Protein AF-A0A9E7FR03-F1 (afdb_monomer)

Nearest PDB structures (foldseek):
  5hz0-assembly1_B  TM=9.845E-01  e=1.286E-16  Arabidopsis thaliana
  5xkj-assembly2_B  TM=9.894E-01  e=2.142E-16  Arabidopsis thaliana
  8weh-assembly1_A  TM=9.779E-01  e=1.161E-16  Brassica napus
  6fif-assembly1_A  TM=9.656E-01  e=7.334E-17  Arabidopsis thaliana
  5ixt-assembly1_A  TM=6.731E-01  e=9.355E-15  Arabidopsis thaliana

Sequence (229 aa):
VLDIYNNNLTGPLPAEVSELPNLRHLHLGGNFFTGVIPPVFGRWEFLEYLAVSGNELGGPIPPGLGNLTRLRQLYLGYFNNFEGGIPPEIGGLSELVRLDMANCGLTGEIPPELSNLQNLDTLFLQVNGLSGSLPVVLGRLRSLKSMDLSNNALTGEIPSSFADLQNLTLISLSNNRLSGPLPPSIGNLTGLQKLLLNQNQFSGRIPPEIGRLQQLSRWISAAIGFPAR

InterPro domains:
  IPR001611 Leucine-rich repeat [PF00560] (1-19)
  IPR001611 Leucine-rich repeat [PF00560] (22-43)
  IPR001611 Leucine-rich repeat [PF00560] (47-68)
  IPR001611 Leucine-rich repeat [PF00560] (71-93)
  IPR001611 Leucine-rich repeat [PF00560] (96-117)
  IPR001611 Leucine-rich repeat [PF13855] (142-202)
  IPR003591 Leucine-rich repeat, typical subtype [SM00369] (20-43)
  IPR003591 Leucine-rich repeat, typical subtype [SM00369] (93-117)
  IPR003591 Leucine-rich repeat, typical subtype [SM00369] (141-164)
  IPR003591 Leucine-rich repeat, typical subtype [SM00369] (165-188)
  IPR003591 Leucine-rich repeat, typical subtype [SM00369] (189-213)
  IPR032675 Leucine-rich repeat domain superfamily [G3DSA:3.80.10.10] (1-76)
  IPR032675 Leucine-rich repeat domain superfamily [G3DSA:3.80.10.10] (77-221)
  IPR053038 Receptor-like Plant Defense [PTHR48064] (2-144)

Radius of gyration: 18.98 Å; Cα contacts (8 Å, |Δi|>4): 639; chains: 1; bounding box: 37×50×56 Å

Structure (mmCIF, N/CA/C/O backbone):
data_AF-A0A9E7FR03-F1
#
_entry.id   AF-A0A9E7FR03-F1
#
loop_
_atom_site.group_PDB
_atom_site.id
_atom_site.type_symbol
_atom_site.label_atom_id
_atom_site.label_alt_id
_atom_site.label_comp_id
_atom_site.label_asym_id
_atom_site.label_entity_id
_atom_site.label_seq_id
_atom_site.pdbx_PDB_ins_code
_atom_site.Cartn_x
_atom_site.Cartn_y
_atom_site.Cartn_z
_atom_site.occupancy
_atom_site.B_iso_or_equiv
_atom_site.auth_seq_id
_atom_site.auth_comp_id
_atom_site.auth_asym_id
_atom_site.auth_atom_id
_atom_site.pdbx_PDB_model_num
ATOM 1 N N . VAL A 1 1 ? -5.317 -3.383 -23.933 1.00 97.75 1 VAL A N 1
ATOM 2 C CA . VAL A 1 1 ? -5.060 -4.353 -22.847 1.00 97.75 1 VAL A CA 1
ATOM 3 C C . VAL A 1 1 ? -3.800 -5.099 -23.226 1.00 97.75 1 VAL A C 1
ATOM 5 O O . VAL A 1 1 ? -3.719 -5.520 -24.374 1.00 97.75 1 VAL A O 1
ATOM 8 N N . LEU A 1 2 ? -2.836 -5.197 -22.319 1.00 98.06 2 LEU A N 1
ATOM 9 C CA . LEU A 1 2 ? -1.678 -6.076 -22.437 1.00 98.06 2 LEU A CA 1
ATOM 10 C C . LEU A 1 2 ? -1.627 -6.912 -21.160 1.00 98.06 2 LEU A C 1
ATOM 12 O O . LEU A 1 2 ? -1.440 -6.362 -20.079 1.00 98.06 2 LEU A O 1
ATOM 16 N N . ASP A 1 3 ? -1.845 -8.212 -21.297 1.00 98.25 3 ASP A N 1
ATOM 17 C CA . ASP A 1 3 ? -1.844 -9.161 -20.190 1.00 98.25 3 ASP A CA 1
ATOM 18 C C . ASP A 1 3 ? -0.980 -10.357 -20.582 1.00 98.25 3 ASP A C 1
ATOM 20 O O . ASP A 1 3 ? -1.251 -11.040 -21.571 1.00 98.25 3 ASP A O 1
ATOM 24 N N . ILE A 1 4 ? 0.103 -10.537 -19.837 1.00 97.75 4 ILE A N 1
ATOM 25 C CA . ILE A 1 4 ? 1.074 -11.624 -19.985 1.00 97.75 4 ILE A CA 1
ATOM 26 C C . ILE A 1 4 ? 1.343 -12.269 -18.621 1.00 97.75 4 ILE A C 1
ATOM 28 O O . ILE A 1 4 ? 2.447 -12.757 -18.354 1.00 97.75 4 ILE A O 1
ATOM 32 N N . TYR A 1 5 ? 0.336 -12.245 -17.743 1.00 97.56 5 TYR A N 1
ATOM 33 C CA . TYR A 1 5 ? 0.398 -12.837 -16.415 1.00 97.56 5 TYR A CA 1
ATOM 34 C C . TYR A 1 5 ? 0.859 -14.298 -16.443 1.00 97.56 5 TYR A C 1
ATOM 36 O O . TYR A 1 5 ? 0.409 -15.079 -17.283 1.00 97.56 5 TYR A O 1
ATOM 44 N N . ASN A 1 6 ? 1.691 -14.669 -15.468 1.00 97.38 6 ASN A N 1
ATOM 45 C CA . ASN A 1 6 ? 2.053 -16.055 -15.169 1.00 97.38 6 ASN A CA 1
ATOM 46 C C . ASN A 1 6 ? 2.767 -16.761 -16.333 1.00 97.38 6 ASN A C 1
ATOM 48 O O . ASN A 1 6 ? 2.321 -17.798 -16.828 1.00 97.38 6 ASN A O 1
ATOM 52 N N . ASN A 1 7 ? 3.876 -16.167 -16.774 1.00 98.25 7 ASN A N 1
ATOM 53 C CA . ASN A 1 7 ? 4.752 -16.704 -17.811 1.00 98.25 7 ASN A CA 1
ATOM 54 C C . ASN A 1 7 ? 6.204 -16.769 -17.308 1.00 98.25 7 ASN A C 1
ATOM 56 O O . ASN A 1 7 ? 6.509 -16.478 -16.157 1.00 98.25 7 ASN A O 1
ATOM 60 N N . ASN A 1 8 ? 7.117 -17.190 -18.184 1.00 97.94 8 ASN A N 1
ATOM 61 C CA . ASN A 1 8 ? 8.544 -17.298 -17.884 1.00 97.94 8 ASN A CA 1
ATOM 62 C C . ASN A 1 8 ? 9.354 -16.171 -18.556 1.00 97.94 8 ASN A C 1
ATOM 64 O O . ASN A 1 8 ? 10.460 -16.410 -19.044 1.00 97.94 8 ASN A O 1
ATOM 68 N N . LEU A 1 9 ? 8.769 -14.970 -18.681 1.00 98.00 9 LEU A N 1
ATOM 69 C CA . LEU A 1 9 ? 9.421 -13.826 -19.329 1.00 98.00 9 LEU A CA 1
ATOM 70 C C . LEU A 1 9 ? 10.494 -13.236 -18.413 1.00 98.00 9 LEU A C 1
ATOM 72 O O . LEU A 1 9 ? 10.296 -13.135 -17.207 1.00 98.00 9 LEU A O 1
ATOM 76 N N . THR A 1 10 ? 11.623 -12.845 -18.998 1.00 98.06 10 THR A N 1
ATOM 77 C CA . THR A 1 10 ? 12.823 -12.382 -18.285 1.00 98.06 10 THR A CA 1
ATOM 78 C C . THR A 1 10 ? 13.277 -11.013 -18.786 1.00 98.06 10 THR A C 1
ATOM 80 O O . THR A 1 10 ? 12.858 -10.568 -19.855 1.00 98.06 10 THR A O 1
ATOM 83 N N . GLY A 1 11 ? 14.241 -10.408 -18.091 1.00 97.88 11 GLY A N 1
ATOM 84 C CA . GLY A 1 11 ? 14.840 -9.125 -18.475 1.00 97.88 11 GLY A CA 1
ATOM 85 C C . GLY A 1 11 ? 14.102 -7.935 -17.858 1.00 97.88 11 GLY A C 1
ATOM 86 O O . GLY A 1 11 ? 13.221 -8.137 -17.027 1.00 97.88 11 GLY A O 1
ATOM 87 N N . PRO A 1 12 ? 14.463 -6.692 -18.206 1.00 98.06 12 PRO A N 1
ATOM 88 C CA . PRO A 1 12 ? 13.809 -5.518 -17.645 1.00 98.06 12 PRO A CA 1
ATOM 89 C C . PRO A 1 12 ? 12.370 -5.360 -18.145 1.00 98.06 12 PRO A C 1
ATOM 91 O O . PRO A 1 12 ? 12.019 -5.818 -19.234 1.00 98.06 12 PRO A O 1
A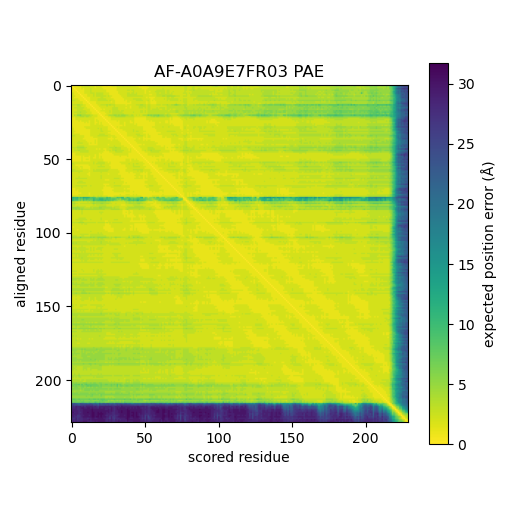TOM 94 N N . LEU A 1 13 ? 11.546 -4.646 -17.373 1.00 97.44 13 LEU A N 1
ATOM 95 C CA . LEU A 1 13 ? 10.230 -4.215 -17.846 1.00 97.44 13 LEU A CA 1
ATOM 96 C C . LEU A 1 1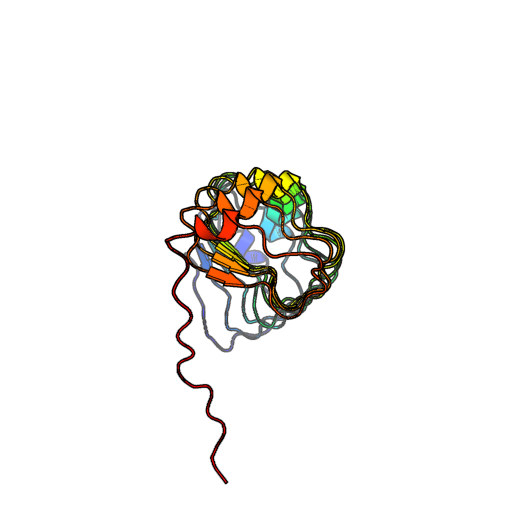3 ? 10.379 -3.314 -19.091 1.00 97.44 13 LEU A C 1
ATOM 98 O O . LEU A 1 13 ? 11.192 -2.386 -19.072 1.00 97.44 13 LEU A O 1
ATOM 102 N N . PRO A 1 14 ? 9.583 -3.535 -20.153 1.00 93.06 14 PRO A N 1
ATOM 103 C CA . PRO A 1 14 ? 9.709 -2.792 -21.406 1.00 93.06 14 PRO A CA 1
ATOM 104 C C . PRO A 1 14 ? 9.183 -1.359 -21.256 1.00 93.06 14 PRO A C 1
ATOM 106 O O . PRO A 1 14 ? 7.973 -1.128 -21.161 1.00 93.06 14 PRO A O 1
ATOM 109 N N . ALA A 1 15 ? 10.089 -0.379 -21.254 1.00 95.50 15 ALA A N 1
ATOM 110 C CA . ALA A 1 15 ? 9.748 1.040 -21.160 1.00 95.50 15 ALA A CA 1
ATOM 111 C C . ALA A 1 15 ? 8.892 1.505 -22.352 1.00 95.50 15 ALA A C 1
ATOM 113 O O . ALA A 1 15 ? 8.042 2.382 -22.203 1.00 95.50 15 ALA A O 1
ATOM 114 N N . GLU A 1 16 ? 9.059 0.873 -23.510 1.00 95.56 16 GLU A N 1
ATOM 115 C CA . GLU A 1 16 ? 8.378 1.169 -24.772 1.00 95.56 16 GLU A CA 1
ATOM 116 C C . GLU A 1 16 ? 6.865 0.918 -24.699 1.00 95.56 16 GLU A C 1
ATOM 118 O O . GLU A 1 16 ? 6.103 1.502 -25.465 1.00 95.56 16 GLU A O 1
ATOM 123 N N . VAL A 1 17 ? 6.387 0.114 -23.739 1.00 94.38 17 VAL A N 1
ATOM 124 C CA . VAL A 1 17 ? 4.943 -0.053 -23.485 1.00 94.38 17 VAL A CA 1
ATOM 125 C C . VAL A 1 17 ? 4.297 1.273 -23.050 1.00 94.38 17 VAL A C 1
ATOM 127 O O . VAL A 1 17 ? 3.087 1.454 -23.216 1.00 94.38 17 VAL A O 1
ATOM 130 N N . SER A 1 18 ? 5.092 2.235 -22.558 1.00 92.62 18 SER A N 1
ATOM 131 C CA . SER A 1 18 ? 4.624 3.599 -22.273 1.00 92.62 18 SER A CA 1
ATOM 132 C C . SER A 1 18 ? 4.178 4.382 -23.514 1.00 92.62 18 SER A C 1
ATOM 134 O O . SER A 1 18 ? 3.369 5.296 -23.384 1.00 92.62 18 SER A O 1
ATOM 136 N N . GLU A 1 19 ? 4.589 3.962 -24.714 1.00 94.38 19 GLU A N 1
ATOM 137 C CA . GLU A 1 19 ? 4.205 4.585 -25.988 1.00 94.38 19 GLU A CA 1
ATOM 138 C C . GLU A 1 19 ? 2.825 4.128 -26.495 1.00 94.38 19 GLU A C 1
ATOM 140 O O . GLU A 1 19 ? 2.364 4.589 -27.535 1.00 94.38 19 GLU A O 1
ATOM 145 N N . LEU A 1 20 ? 2.139 3.215 -25.794 1.00 95.06 20 LEU A N 1
ATOM 146 C CA . LEU A 1 20 ? 0.795 2.760 -26.163 1.00 95.06 20 LEU A CA 1
ATOM 147 C C . LEU A 1 20 ? -0.270 3.750 -25.640 1.00 95.06 20 LEU A C 1
ATOM 149 O O . LEU A 1 20 ? -0.654 3.663 -24.469 1.00 95.06 20 LEU A O 1
ATOM 153 N N . PRO A 1 21 ? -0.837 4.645 -26.480 1.00 91.06 21 PRO A N 1
ATOM 154 C CA . PRO A 1 21 ? -1.614 5.798 -26.006 1.00 91.06 21 PRO A CA 1
ATOM 155 C C . PRO A 1 21 ? -2.980 5.421 -25.416 1.00 91.06 21 PRO A C 1
ATOM 157 O O . PRO A 1 21 ? -3.556 6.167 -24.634 1.00 91.06 21 PRO A O 1
ATOM 160 N N . ASN A 1 22 ? -3.506 4.249 -25.783 1.00 95.56 22 ASN A N 1
ATOM 161 C CA . ASN A 1 22 ? -4.825 3.766 -25.367 1.00 95.56 22 ASN A CA 1
ATOM 162 C C . ASN A 1 22 ? -4.741 2.635 -24.327 1.00 95.56 22 ASN A C 1
ATOM 164 O O . ASN A 1 22 ? -5.716 1.903 -24.122 1.00 95.56 22 ASN A O 1
ATOM 168 N N . LEU A 1 23 ? -3.573 2.415 -23.717 1.00 97.88 23 LEU A N 1
ATOM 169 C CA . LEU A 1 23 ? -3.399 1.335 -22.755 1.00 97.88 23 LEU A CA 1
ATOM 170 C C . LEU A 1 23 ? -4.174 1.638 -21.466 1.00 97.88 23 LEU A C 1
ATOM 172 O O . LEU A 1 23 ? -3.899 2.605 -20.769 1.00 97.88 23 LEU A O 1
ATOM 176 N N . ARG A 1 24 ? -5.145 0.775 -21.155 1.00 98.50 24 ARG A N 1
ATOM 177 C CA . ARG A 1 24 ? -5.963 0.851 -19.931 1.00 98.50 24 ARG A CA 1
ATOM 178 C C . ARG A 1 24 ? -5.636 -0.224 -18.905 1.00 98.50 24 ARG A C 1
ATOM 180 O O . ARG A 1 24 ? -5.924 -0.071 -17.728 1.00 98.50 24 ARG A O 1
ATOM 187 N N . HIS A 1 25 ? -5.047 -1.322 -19.355 1.00 98.75 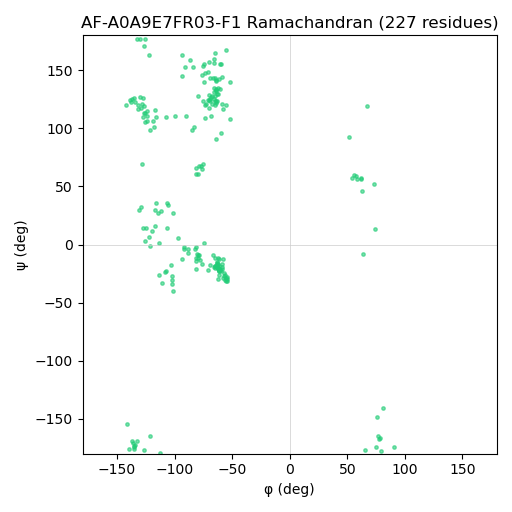25 HIS A N 1
ATOM 188 C CA . HIS A 1 25 ? -4.782 -2.488 -18.531 1.00 98.75 25 HIS A CA 1
ATOM 189 C C . HIS A 1 25 ? -3.437 -3.071 -18.928 1.00 98.75 25 HIS A C 1
ATOM 191 O O . HIS A 1 25 ? -3.265 -3.446 -20.096 1.00 98.75 25 HIS A O 1
ATOM 197 N N . LEU A 1 26 ? -2.529 -3.121 -17.957 1.00 98.56 26 LEU A N 1
ATOM 198 C CA . LEU A 1 26 ? -1.194 -3.682 -18.070 1.00 98.56 26 LEU A CA 1
ATOM 199 C C . LEU A 1 26 ? -0.970 -4.695 -16.942 1.00 98.56 26 LEU A C 1
ATOM 201 O O . LEU A 1 26 ? -0.837 -4.308 -15.780 1.00 98.56 26 LEU A O 1
ATOM 205 N N . HIS A 1 27 ? -0.909 -5.979 -17.290 1.00 98.44 27 HIS A N 1
ATOM 206 C CA . HIS A 1 27 ? -0.616 -7.063 -16.359 1.00 98.44 27 HIS A CA 1
ATOM 207 C C . HIS A 1 27 ? 0.665 -7.794 -16.773 1.00 98.44 27 HIS A C 1
ATOM 209 O O . HIS A 1 27 ? 0.689 -8.571 -17.724 1.00 98.44 27 HIS A O 1
ATOM 215 N N . LEU A 1 28 ? 1.736 -7.553 -16.018 1.00 97.69 28 LEU A N 1
ATOM 216 C CA . LEU A 1 28 ? 3.078 -8.122 -16.200 1.00 97.69 28 LEU A CA 1
ATOM 217 C C . LEU A 1 28 ? 3.483 -9.053 -15.043 1.00 97.69 28 LEU A C 1
ATOM 219 O O . LEU A 1 28 ? 4.603 -9.558 -15.009 1.00 97.69 28 LEU A O 1
ATOM 223 N N . GLY A 1 29 ? 2.601 -9.253 -14.061 1.00 97.38 29 GLY A N 1
ATOM 224 C CA . GLY A 1 29 ? 2.897 -10.064 -12.883 1.00 97.38 29 GLY A CA 1
ATOM 225 C C . GLY A 1 29 ? 3.143 -11.555 -13.152 1.00 97.38 29 GLY A C 1
ATOM 226 O O . GLY A 1 29 ? 2.789 -12.066 -14.212 1.00 97.38 29 GLY A O 1
ATOM 227 N N . GLY A 1 30 ? 3.717 -12.263 -12.179 1.00 96.94 30 GLY A N 1
ATOM 228 C CA . GLY A 1 30 ? 4.004 -13.698 -12.268 1.00 96.94 30 GLY A CA 1
ATOM 229 C C . GLY A 1 30 ? 5.001 -14.030 -13.379 1.00 96.94 30 GLY A C 1
ATOM 230 O O . GLY A 1 30 ? 4.737 -14.908 -14.190 1.00 96.94 30 GLY A O 1
ATOM 231 N N . ASN A 1 31 ? 6.089 -13.277 -13.475 1.00 97.75 31 ASN A N 1
ATOM 232 C CA . ASN A 1 31 ? 7.159 -13.489 -14.447 1.00 97.75 31 ASN A CA 1
ATOM 233 C C . ASN A 1 31 ? 8.517 -13.417 -13.719 1.00 97.75 31 ASN A C 1
ATOM 235 O O . ASN A 1 31 ? 8.576 -13.417 -12.491 1.00 97.75 31 ASN A O 1
ATOM 239 N N . PHE A 1 32 ? 9.613 -13.361 -14.470 1.00 97.31 32 PHE A N 1
ATOM 240 C CA . PHE A 1 32 ? 10.979 -13.202 -13.962 1.00 97.31 32 PHE A CA 1
ATOM 241 C C . PHE A 1 32 ? 11.574 -11.872 -14.447 1.00 97.31 32 PHE A C 1
ATOM 243 O O . PHE A 1 32 ? 12.752 -11.794 -14.812 1.00 97.31 32 PHE A O 1
ATOM 250 N N . PHE A 1 33 ? 10.748 -10.820 -14.540 1.00 97.81 33 PHE A N 1
ATOM 251 C CA . PHE A 1 33 ? 11.249 -9.498 -14.910 1.00 97.81 33 PHE A CA 1
ATOM 252 C C . PHE A 1 33 ? 12.177 -8.966 -13.814 1.00 97.81 33 PHE A C 1
ATOM 254 O O . PHE A 1 33 ? 11.843 -9.029 -12.634 1.00 97.81 33 PHE A O 1
ATOM 261 N N . THR A 1 34 ? 13.321 -8.421 -14.212 1.00 97.44 34 THR A N 1
ATOM 262 C CA . THR A 1 34 ? 14.359 -7.874 -13.330 1.00 97.44 34 THR A CA 1
ATOM 263 C C . THR A 1 34 ? 14.465 -6.354 -13.486 1.00 97.44 34 THR A C 1
ATOM 265 O O . THR A 1 34 ? 13.747 -5.729 -14.269 1.00 97.44 34 THR A O 1
ATOM 268 N N . GLY A 1 35 ? 15.382 -5.722 -12.752 1.00 97.12 35 GLY A N 1
ATOM 269 C CA . GLY A 1 35 ? 15.626 -4.284 -12.867 1.00 97.12 35 GLY A CA 1
ATOM 270 C C . GLY A 1 35 ? 14.608 -3.466 -12.078 1.00 97.12 35 GLY A C 1
ATOM 271 O O . GLY A 1 35 ? 14.267 -3.832 -10.961 1.00 97.12 35 GLY A O 1
ATOM 272 N N . VAL A 1 36 ? 14.158 -2.335 -12.623 1.00 97.94 36 VAL A N 1
ATOM 273 C CA . VAL A 1 36 ? 13.301 -1.365 -11.917 1.00 97.94 36 VAL A CA 1
ATOM 274 C C . VAL A 1 36 ? 11.991 -1.137 -12.663 1.00 97.94 36 VAL A C 1
ATOM 276 O O . VAL A 1 36 ? 11.898 -1.398 -13.863 1.00 97.94 36 VAL A O 1
ATOM 279 N N . ILE A 1 37 ? 10.991 -0.572 -11.982 1.00 98.25 37 ILE A N 1
ATOM 280 C CA . ILE A 1 37 ? 9.833 0.014 -12.669 1.00 98.25 37 ILE A CA 1
ATOM 281 C C . ILE A 1 37 ? 10.318 1.259 -13.432 1.00 98.25 37 ILE A C 1
ATOM 283 O O . ILE A 1 37 ? 10.846 2.179 -12.802 1.00 98.25 37 ILE A O 1
ATOM 287 N N . PRO A 1 38 ? 10.159 1.338 -14.766 1.00 98.12 38 PRO A N 1
ATOM 288 C CA . PRO A 1 38 ? 10.601 2.502 -15.523 1.00 98.12 38 PRO A CA 1
ATOM 289 C C . PRO A 1 38 ? 9.841 3.762 -15.075 1.00 98.12 38 PRO A C 1
ATOM 291 O O . PRO A 1 38 ? 8.612 3.753 -15.094 1.00 98.12 38 PRO A O 1
ATOM 294 N N . PRO A 1 39 ? 10.507 4.888 -14.748 1.00 97.50 39 PRO A N 1
ATOM 295 C CA . PRO A 1 39 ? 9.810 6.122 -14.361 1.00 97.50 39 PRO A CA 1
ATOM 296 C C . PRO A 1 39 ? 8.825 6.645 -15.418 1.00 97.50 39 PRO A C 1
ATOM 298 O O . PRO A 1 39 ? 7.846 7.313 -15.088 1.00 97.50 39 PRO A O 1
ATOM 301 N N . VAL A 1 40 ? 9.046 6.299 -16.691 1.00 97.31 40 VAL A N 1
ATOM 302 C CA . VAL A 1 40 ? 8.137 6.614 -17.806 1.00 97.31 40 VAL A CA 1
ATOM 303 C C . VAL A 1 40 ? 6.764 5.947 -17.683 1.00 97.31 40 VAL A C 1
ATOM 305 O O . VAL A 1 40 ? 5.821 6.406 -18.317 1.00 97.31 40 VAL A O 1
ATOM 308 N N . PHE A 1 41 ? 6.604 4.941 -16.818 1.00 97.44 41 PHE A N 1
ATOM 309 C CA . PHE A 1 41 ? 5.299 4.355 -16.498 1.00 97.44 41 PHE A CA 1
ATOM 310 C C . PHE A 1 41 ? 4.358 5.364 -15.825 1.00 97.44 41 PHE A C 1
ATOM 312 O O . PHE A 1 41 ? 3.155 5.160 -15.821 1.00 97.44 41 PHE A O 1
ATOM 319 N N . GLY A 1 42 ? 4.859 6.495 -15.322 1.00 96.69 42 GLY A N 1
ATOM 320 C CA . GLY A 1 42 ? 4.020 7.603 -14.855 1.00 96.69 42 GLY A CA 1
ATOM 321 C C . GLY A 1 42 ? 3.364 8.446 -15.959 1.00 96.69 42 GLY A C 1
ATOM 322 O O . GLY A 1 42 ? 2.727 9.446 -15.643 1.00 96.69 42 GLY A O 1
ATOM 323 N N . ARG A 1 43 ? 3.560 8.120 -17.247 1.00 95.75 43 ARG A N 1
ATOM 324 C CA . ARG A 1 43 ? 3.080 8.936 -18.382 1.00 95.75 43 ARG A CA 1
ATOM 325 C C . ARG A 1 43 ? 1.711 8.537 -18.932 1.00 95.75 43 ARG A C 1
ATOM 327 O O . ARG A 1 43 ? 1.162 9.283 -19.735 1.00 95.75 43 ARG A O 1
ATOM 334 N N . TRP A 1 44 ? 1.161 7.381 -18.559 1.00 96.50 44 TRP A N 1
ATOM 335 C CA . TRP A 1 44 ? -0.117 6.947 -19.125 1.00 96.50 44 TRP A CA 1
ATOM 336 C C . TRP A 1 44 ? -1.285 7.798 -18.624 1.00 96.50 44 TRP A C 1
ATOM 338 O O . TRP A 1 44 ? -1.570 7.853 -17.433 1.00 96.50 44 TRP A O 1
ATOM 348 N N . GLU A 1 45 ? -2.035 8.378 -19.555 1.00 95.19 45 GLU A N 1
ATOM 349 C CA . GLU A 1 45 ? -3.210 9.198 -19.234 1.00 95.19 45 GLU A CA 1
ATOM 350 C C . GLU A 1 45 ? -4.476 8.367 -18.962 1.00 95.19 45 GLU A C 1
ATOM 352 O O . GLU A 1 45 ? -5.430 8.849 -18.349 1.00 95.19 45 GLU A O 1
ATOM 357 N N . PHE A 1 46 ? -4.518 7.124 -19.452 1.00 97.88 46 PHE A N 1
ATOM 358 C CA . PHE A 1 46 ? -5.716 6.275 -19.450 1.00 97.88 46 PHE A CA 1
ATOM 359 C C . PHE A 1 46 ? -5.536 4.943 -18.718 1.00 97.88 46 PHE A C 1
ATOM 361 O O . PHE A 1 46 ? -6.437 4.109 -18.779 1.00 97.88 46 PHE A O 1
ATOM 368 N N . LEU A 1 47 ? -4.401 4.709 -18.050 1.00 98.56 47 LEU A N 1
ATOM 369 C CA . LEU A 1 47 ? -4.171 3.430 -17.384 1.00 98.56 47 LEU A CA 1
ATOM 370 C C . LEU A 1 47 ? -5.071 3.293 -16.150 1.00 98.56 47 LEU A C 1
ATOM 372 O O . LEU A 1 47 ? -5.034 4.125 -15.253 1.00 98.56 47 LEU A O 1
ATOM 376 N N . GLU A 1 48 ? -5.850 2.216 -16.107 1.00 98.81 48 GLU A N 1
ATOM 377 C CA . GLU A 1 48 ? -6.799 1.895 -15.034 1.00 98.81 48 GLU A CA 1
ATOM 378 C C . GLU A 1 48 ? -6.315 0.717 -14.172 1.00 98.81 48 GLU A C 1
ATOM 380 O O . GLU A 1 48 ? -6.700 0.592 -13.009 1.00 98.81 48 GLU A O 1
ATOM 385 N N . TYR A 1 49 ? -5.458 -0.144 -14.723 1.00 98.88 49 TYR A N 1
ATOM 386 C CA . TYR A 1 49 ? -4.938 -1.334 -14.055 1.00 98.88 49 TYR A CA 1
ATOM 387 C C . TYR A 1 49 ? -3.448 -1.515 -14.351 1.00 98.88 49 TYR A C 1
ATOM 389 O O . TYR A 1 49 ? -3.060 -1.623 -15.520 1.00 98.88 49 TYR A O 1
ATOM 397 N N . LEU A 1 50 ? -2.641 -1.591 -13.292 1.00 98.75 50 LEU A N 1
ATOM 398 C CA . LEU A 1 50 ? -1.208 -1.869 -13.351 1.00 98.75 50 LEU A CA 1
ATOM 399 C C . LEU A 1 50 ? -0.859 -2.998 -12.379 1.00 98.75 50 LEU A C 1
ATOM 401 O O . LEU A 1 50 ? -0.989 -2.832 -11.165 1.00 98.75 50 LEU A O 1
ATOM 405 N N . ALA A 1 51 ? -0.366 -4.117 -12.906 1.00 98.50 51 ALA A N 1
ATOM 406 C CA . ALA A 1 51 ? 0.163 -5.211 -12.101 1.00 98.50 51 ALA A CA 1
ATOM 407 C C . ALA A 1 51 ? 1.565 -5.616 -12.557 1.00 98.50 51 ALA A C 1
ATOM 409 O O . ALA A 1 51 ? 1.759 -6.045 -13.693 1.00 98.50 51 ALA A O 1
ATOM 410 N N . VAL A 1 52 ? 2.532 -5.530 -11.646 1.00 98.00 52 VAL A N 1
ATOM 411 C CA . VAL A 1 52 ? 3.912 -6.024 -11.819 1.00 98.00 52 VAL A CA 1
ATOM 412 C C . VAL A 1 52 ? 4.313 -6.991 -10.694 1.00 98.00 52 VAL A C 1
ATOM 414 O O . VAL A 1 52 ? 5.486 -7.312 -10.522 1.00 98.00 52 VAL A O 1
ATOM 417 N N . SER A 1 53 ? 3.327 -7.459 -9.928 1.00 97.12 53 SER A N 1
ATOM 418 C CA . SER A 1 53 ? 3.472 -8.363 -8.787 1.00 97.12 53 SER A CA 1
ATOM 419 C C . SER A 1 53 ? 4.065 -9.720 -9.155 1.00 97.12 53 SER A C 1
ATOM 421 O O . SER A 1 53 ? 3.669 -10.293 -10.165 1.00 97.12 53 SER A O 1
ATOM 423 N N . GLY A 1 54 ? 4.907 -10.311 -8.319 1.00 96.19 54 GLY A N 1
ATOM 424 C CA . GLY A 1 54 ? 5.480 -11.635 -8.579 1.00 96.19 54 GLY A CA 1
ATOM 425 C C . GLY A 1 54 ? 6.543 -11.608 -9.674 1.00 96.19 54 GLY A C 1
ATOM 426 O O . GLY A 1 54 ? 6.404 -12.334 -10.651 1.00 96.19 54 GLY A O 1
ATOM 427 N N . ASN A 1 55 ? 7.531 -10.724 -9.538 1.00 97.50 55 ASN A N 1
ATOM 428 C CA . ASN A 1 55 ? 8.706 -10.597 -10.405 1.00 97.50 55 ASN A CA 1
ATOM 429 C C . ASN A 1 55 ? 9.972 -10.454 -9.538 1.00 97.50 55 ASN A C 1
ATOM 431 O O . ASN A 1 55 ? 9.895 -10.578 -8.320 1.00 97.50 55 ASN A O 1
ATOM 435 N N . GLU A 1 56 ? 11.125 -10.181 -10.148 1.00 96.56 56 GLU A N 1
ATOM 436 C CA . GLU A 1 56 ? 12.411 -9.913 -9.486 1.00 96.56 56 GLU A CA 1
ATOM 437 C C . GLU A 1 56 ? 12.778 -8.414 -9.570 1.00 96.56 56 GLU A C 1
ATOM 439 O O . GLU A 1 56 ? 13.938 -8.038 -9.769 1.00 96.56 56 GLU A O 1
ATOM 444 N N . LEU A 1 57 ? 11.777 -7.529 -9.483 1.00 97.62 57 LEU A N 1
ATOM 445 C CA . LEU A 1 57 ? 11.990 -6.083 -9.577 1.00 97.62 57 LEU A CA 1
ATOM 446 C C . LEU A 1 57 ? 12.587 -5.540 -8.281 1.00 97.62 57 LEU A C 1
ATOM 448 O O . LEU A 1 57 ? 12.230 -5.982 -7.192 1.00 97.62 57 LEU A O 1
ATOM 452 N N . GLY A 1 58 ? 13.435 -4.527 -8.399 1.00 97.12 58 GLY A N 1
ATOM 453 C CA . GLY A 1 58 ? 13.982 -3.776 -7.278 1.00 97.12 58 GLY A CA 1
ATOM 454 C C . GLY A 1 58 ? 14.099 -2.286 -7.570 1.00 97.12 58 GLY A C 1
ATOM 455 O O . GLY A 1 58 ? 13.351 -1.733 -8.382 1.00 97.12 58 GLY A O 1
ATOM 456 N N . GLY A 1 59 ? 15.033 -1.628 -6.879 1.00 97.62 59 GLY A N 1
ATOM 457 C CA . GLY A 1 59 ? 15.154 -0.170 -6.881 1.00 97.62 59 GLY A CA 1
ATOM 458 C C . GLY A 1 59 ? 13.943 0.525 -6.241 1.00 97.62 59 GLY A C 1
ATOM 459 O O . GLY A 1 59 ? 13.043 -0.137 -5.718 1.00 97.62 59 GLY A O 1
ATOM 460 N N . PRO A 1 60 ? 13.902 1.866 -6.239 1.00 97.94 60 PRO A N 1
ATOM 461 C CA . PRO A 1 60 ? 12.793 2.604 -5.651 1.00 97.94 60 PRO A CA 1
ATOM 462 C C . PRO A 1 60 ? 11.535 2.525 -6.519 1.00 97.94 60 PRO A C 1
ATOM 464 O O . PRO A 1 60 ? 11.605 2.537 -7.751 1.00 97.94 60 PRO A O 1
ATOM 467 N N . ILE A 1 61 ? 10.365 2.538 -5.876 1.00 98.50 61 ILE A N 1
ATOM 468 C CA . ILE A 1 61 ? 9.094 2.767 -6.571 1.00 98.50 61 ILE A CA 1
ATOM 469 C C . ILE A 1 61 ? 9.130 4.191 -7.161 1.00 98.50 61 ILE A C 1
ATOM 471 O O . ILE A 1 61 ? 9.32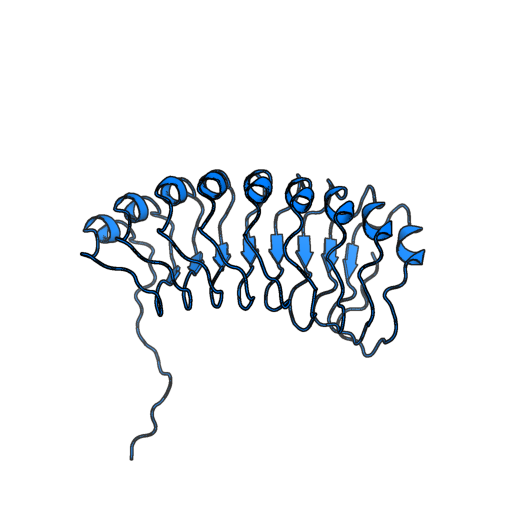5 5.147 -6.406 1.00 98.50 61 ILE A O 1
ATOM 475 N N . PRO A 1 62 ? 8.944 4.383 -8.482 1.00 98.25 62 PRO A N 1
ATOM 476 C CA . PRO A 1 62 ? 9.032 5.709 -9.079 1.00 98.25 62 PRO A CA 1
ATOM 477 C C . PRO A 1 62 ? 7.917 6.639 -8.571 1.00 98.25 62 PRO A C 1
ATOM 479 O O . PRO A 1 62 ? 6.741 6.305 -8.739 1.00 98.25 62 PRO A O 1
ATOM 482 N N . PRO A 1 63 ? 8.243 7.845 -8.065 1.00 98.44 63 PRO A N 1
ATOM 483 C CA . PRO A 1 63 ? 7.245 8.846 -7.671 1.00 98.44 63 PRO A CA 1
ATOM 484 C C . PRO A 1 63 ? 6.252 9.191 -8.787 1.00 98.44 63 PRO A C 1
ATOM 486 O O . PRO A 1 63 ? 5.076 9.438 -8.539 1.00 98.44 63 PRO A O 1
ATOM 489 N N . GLY A 1 64 ? 6.707 9.128 -10.045 1.00 98.31 64 GLY A N 1
ATOM 490 C CA . GLY A 1 64 ? 5.882 9.384 -11.224 1.00 98.31 64 GLY A CA 1
ATOM 491 C C . GLY A 1 64 ? 4.664 8.466 -11.359 1.00 98.31 64 GLY A C 1
ATOM 492 O O . GLY A 1 64 ? 3.716 8.854 -12.034 1.00 98.31 64 GLY A O 1
ATOM 493 N N . LEU A 1 65 ? 4.629 7.300 -10.696 1.00 98.56 65 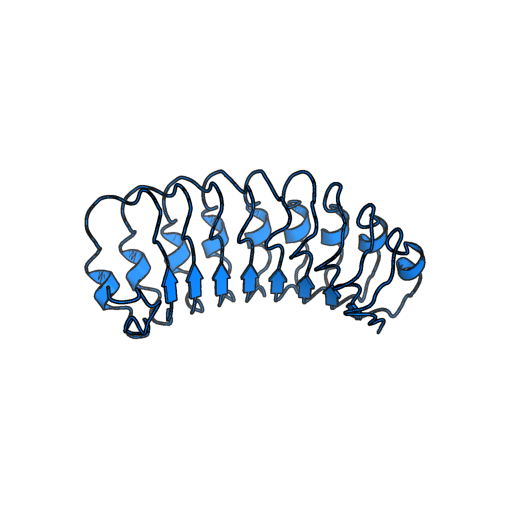LEU A N 1
ATOM 494 C CA . LEU A 1 65 ? 3.414 6.477 -10.650 1.00 98.56 65 LEU A CA 1
ATOM 495 C C . LEU A 1 65 ? 2.229 7.241 -10.049 1.00 98.56 65 LEU A C 1
ATOM 497 O O . LEU A 1 65 ? 1.103 7.007 -10.471 1.00 98.56 65 LEU A O 1
ATOM 501 N N . GLY A 1 66 ? 2.473 8.199 -9.150 1.00 98.44 66 GLY A N 1
ATOM 502 C CA . GLY A 1 66 ? 1.450 9.080 -8.584 1.00 98.44 66 GLY A CA 1
ATOM 503 C C . GLY A 1 66 ? 0.681 9.930 -9.601 1.00 98.44 66 GLY A C 1
ATOM 504 O O . GLY A 1 66 ? -0.404 10.416 -9.292 1.00 98.44 66 GLY A O 1
ATOM 505 N N . ASN A 1 67 ? 1.196 10.073 -10.826 1.00 98.38 67 ASN A N 1
ATOM 506 C CA . ASN A 1 67 ? 0.546 10.831 -11.898 1.00 98.38 67 ASN A CA 1
ATOM 507 C C . ASN A 1 67 ? -0.579 10.054 -12.602 1.00 98.38 67 ASN A C 1
ATOM 509 O O . ASN A 1 67 ? -1.306 10.633 -13.410 1.00 98.38 67 ASN A O 1
ATOM 513 N N . LEU A 1 68 ? -0.735 8.754 -12.326 1.00 98.44 68 LEU A N 1
ATOM 514 C CA . LEU A 1 68 ? -1.728 7.893 -12.973 1.00 98.44 68 LEU A CA 1
ATOM 515 C C . LEU A 1 68 ? -3.125 8.100 -12.363 1.00 98.44 68 LEU A C 1
ATOM 517 O O . LEU A 1 68 ? -3.682 7.221 -11.713 1.00 98.44 68 LEU A O 1
ATOM 521 N N . THR A 1 69 ? -3.714 9.277 -12.566 1.00 97.75 69 THR A N 1
ATOM 522 C CA . THR A 1 69 ? -4.946 9.715 -11.878 1.00 97.75 69 THR A CA 1
ATOM 523 C C . THR A 1 69 ? -6.190 8.868 -12.170 1.00 97.75 69 THR A C 1
ATOM 525 O O . THR A 1 69 ? -7.125 8.889 -11.369 1.00 97.75 69 THR A O 1
ATOM 528 N N . ARG A 1 70 ? -6.188 8.092 -13.266 1.00 98.56 70 ARG A N 1
ATOM 529 C CA . ARG A 1 70 ? -7.235 7.114 -13.631 1.00 98.56 70 ARG A CA 1
ATOM 530 C C . ARG A 1 70 ? -6.978 5.694 -13.125 1.00 98.56 70 ARG A C 1
ATOM 532 O O . ARG A 1 70 ? -7.785 4.795 -13.367 1.00 98.56 70 ARG A O 1
ATOM 539 N N . LEU A 1 71 ? -5.853 5.458 -12.453 1.00 98.81 71 LEU A N 1
ATOM 540 C CA . LEU A 1 71 ? -5.496 4.128 -11.986 1.00 98.81 71 LEU A CA 1
ATOM 541 C C . LEU A 1 71 ? -6.444 3.702 -10.870 1.00 98.81 71 LEU A C 1
ATOM 543 O O . LEU A 1 71 ? -6.556 4.368 -9.845 1.00 98.81 71 LEU A O 1
ATOM 547 N N . ARG A 1 72 ? -7.100 2.560 -11.059 1.00 98.88 72 ARG A N 1
ATOM 548 C CA . ARG A 1 72 ? -8.056 1.985 -10.107 1.00 98.88 72 ARG A CA 1
ATOM 549 C C . ARG A 1 72 ? -7.448 0.847 -9.307 1.00 98.88 72 ARG A C 1
ATOM 551 O O . ARG A 1 72 ? -7.850 0.623 -8.167 1.00 98.88 72 ARG A O 1
ATOM 558 N N . GLN A 1 73 ? -6.501 0.119 -9.893 1.00 98.88 73 GLN A N 1
ATOM 559 C CA . GLN A 1 73 ? -5.854 -1.013 -9.241 1.00 98.88 73 GLN A CA 1
ATOM 560 C C . GLN A 1 73 ? -4.347 -0.985 -9.485 1.00 98.88 73 GLN A C 1
ATOM 562 O O . GLN A 1 73 ? -3.899 -0.958 -10.634 1.00 98.88 73 GLN A O 1
ATOM 567 N N . LEU A 1 74 ? -3.589 -1.015 -8.391 1.00 98.81 74 LEU A N 1
ATOM 568 C CA . LEU A 1 74 ? -2.134 -1.052 -8.395 1.00 98.81 74 LEU A CA 1
ATOM 569 C C . LEU A 1 74 ? -1.647 -2.269 -7.606 1.00 98.81 74 LEU A C 1
ATOM 571 O O . LEU A 1 74 ? -1.835 -2.335 -6.390 1.00 98.81 74 LEU A O 1
ATOM 575 N N . TYR A 1 75 ? -1.002 -3.202 -8.303 1.00 98.69 75 TYR A N 1
ATOM 576 C CA . TYR A 1 75 ? -0.406 -4.406 -7.726 1.00 98.69 75 TYR A CA 1
ATOM 577 C C . TYR A 1 75 ? 1.107 -4.405 -7.945 1.00 98.69 75 TYR A C 1
ATOM 579 O O . TYR A 1 75 ? 1.598 -4.730 -9.030 1.00 98.69 75 TYR A O 1
ATOM 587 N N . LEU A 1 76 ? 1.850 -4.052 -6.899 1.00 97.44 76 LEU A N 1
ATOM 588 C CA . LEU A 1 76 ? 3.311 -4.163 -6.855 1.00 97.44 76 LEU A CA 1
ATOM 589 C C . LEU A 1 76 ? 3.777 -5.369 -6.024 1.00 97.44 76 LEU A C 1
ATOM 591 O O . LEU A 1 76 ? 4.928 -5.782 -6.161 1.00 97.44 76 LEU A O 1
ATOM 595 N N . GLY A 1 77 ? 2.880 -5.905 -5.185 1.00 86.88 77 GLY A N 1
ATOM 596 C CA . GLY A 1 77 ? 3.129 -6.940 -4.180 1.00 86.88 77 GLY A CA 1
ATOM 597 C C . GLY A 1 77 ? 3.761 -8.244 -4.676 1.00 86.88 77 GLY A C 1
ATOM 598 O O . GLY A 1 77 ? 3.739 -8.548 -5.859 1.00 86.88 77 GLY A O 1
ATOM 599 N N . TYR A 1 78 ? 4.220 -9.070 -3.738 1.00 85.50 78 TYR A N 1
ATOM 600 C CA . TYR A 1 78 ? 4.724 -10.436 -3.896 1.00 85.50 78 TYR A CA 1
ATOM 601 C C . TYR A 1 78 ? 6.038 -10.547 -4.687 1.00 85.50 78 TYR A C 1
ATOM 603 O O . TYR A 1 78 ? 6.097 -10.234 -5.868 1.00 85.50 78 TYR A O 1
ATOM 611 N N . PHE A 1 79 ? 7.084 -11.074 -4.044 1.00 86.38 79 PHE A N 1
ATOM 612 C CA . PHE A 1 79 ? 8.380 -11.472 -4.628 1.00 86.38 79 PHE A CA 1
ATOM 613 C C . PHE A 1 79 ? 9.256 -10.374 -5.258 1.00 86.38 79 PHE A C 1
ATOM 615 O O . PHE A 1 79 ? 10.425 -10.641 -5.511 1.00 86.38 79 PHE A O 1
ATOM 622 N N . ASN A 1 80 ? 8.767 -9.140 -5.405 1.00 95.19 80 ASN A N 1
ATOM 623 C CA . ASN A 1 80 ? 9.623 -7.990 -5.705 1.00 95.19 80 ASN A CA 1
ATOM 624 C C . ASN A 1 80 ? 10.429 -7.562 -4.460 1.00 95.19 80 ASN A C 1
ATOM 626 O O . ASN A 1 80 ? 10.005 -7.784 -3.324 1.00 95.19 80 ASN A O 1
ATOM 630 N N . ASN A 1 81 ? 11.570 -6.909 -4.670 1.00 94.94 81 ASN A N 1
ATOM 631 C CA . ASN A 1 81 ? 12.484 -6.432 -3.632 1.00 94.94 81 ASN A CA 1
ATOM 632 C C . ASN A 1 81 ? 12.810 -4.941 -3.833 1.00 94.94 81 ASN A C 1
ATOM 634 O O . ASN A 1 81 ? 13.923 -4.578 -4.224 1.00 94.94 81 ASN A O 1
ATOM 638 N N . PHE A 1 82 ? 11.817 -4.079 -3.612 1.00 97.12 82 PHE A N 1
ATOM 639 C CA . PHE A 1 82 ? 11.963 -2.633 -3.771 1.00 97.12 82 PHE A CA 1
ATOM 640 C C . PHE A 1 82 ? 12.839 -2.022 -2.674 1.00 97.12 82 PHE A C 1
ATOM 642 O O . PHE A 1 82 ? 12.854 -2.467 -1.528 1.00 97.12 82 PHE A O 1
ATOM 649 N N . GLU A 1 83 ? 13.549 -0.956 -3.031 1.00 96.00 83 GLU A N 1
ATOM 650 C CA . GLU A 1 83 ? 14.355 -0.161 -2.110 1.00 96.00 83 GLU A CA 1
ATOM 651 C C . GLU A 1 83 ? 13.555 1.031 -1.575 1.00 96.00 83 GLU A C 1
ATOM 653 O O . GLU A 1 83 ? 12.773 1.660 -2.291 1.00 96.00 83 GLU A O 1
ATOM 658 N N . GLY A 1 84 ? 13.793 1.388 -0.313 1.00 96.44 84 GLY A N 1
ATOM 659 C CA . GLY A 1 84 ? 13.109 2.505 0.330 1.00 96.44 84 GLY A CA 1
ATOM 660 C C . GLY A 1 84 ? 11.672 2.168 0.725 1.00 96.44 84 GLY A C 1
ATOM 661 O O . GLY A 1 84 ? 11.378 1.041 1.123 1.00 96.44 84 GLY A O 1
ATOM 662 N N . GLY A 1 85 ? 10.803 3.175 0.698 1.00 96.81 85 GLY A N 1
ATOM 663 C CA . GLY A 1 85 ? 9.425 3.083 1.172 1.00 96.81 85 GLY A CA 1
ATOM 664 C C . GLY A 1 85 ? 8.393 3.404 0.103 1.00 96.81 85 GLY A C 1
ATOM 665 O O . GLY A 1 85 ? 8.685 3.449 -1.090 1.00 96.81 85 GLY A O 1
ATOM 666 N N . ILE A 1 86 ? 7.166 3.643 0.552 1.00 98.56 86 ILE A N 1
ATOM 667 C CA . ILE A 1 86 ? 6.063 4.061 -0.313 1.00 98.56 86 ILE A CA 1
ATOM 668 C C . ILE A 1 86 ? 6.275 5.545 -0.668 1.00 98.56 86 ILE A C 1
ATOM 670 O O . ILE A 1 86 ? 6.358 6.362 0.251 1.00 98.56 86 ILE A O 1
ATOM 674 N N . PRO A 1 87 ? 6.348 5.934 -1.954 1.00 98.50 87 PRO A N 1
ATOM 675 C CA . PRO A 1 87 ? 6.431 7.343 -2.328 1.00 98.50 87 PRO A CA 1
ATOM 676 C C . PRO A 1 87 ? 5.151 8.097 -1.922 1.00 98.50 87 PRO A C 1
ATOM 678 O O . PRO A 1 87 ? 4.055 7.611 -2.222 1.00 98.50 87 PRO A O 1
ATOM 681 N N . PRO A 1 88 ? 5.239 9.280 -1.285 1.00 98.81 88 PRO A N 1
ATOM 682 C CA . PRO A 1 88 ? 4.073 10.108 -0.957 1.00 98.81 88 PRO A CA 1
ATOM 683 C C . PRO A 1 88 ? 3.186 10.438 -2.166 1.00 98.81 88 PRO A C 1
ATOM 685 O O . PRO A 1 88 ? 1.965 10.556 -2.041 1.00 98.81 88 PRO A O 1
ATOM 688 N N . GLU A 1 89 ? 3.777 10.521 -3.359 1.00 98.81 89 GLU A N 1
ATOM 689 C CA . GLU A 1 89 ? 3.098 10.799 -4.625 1.00 98.81 89 GLU A CA 1
ATOM 690 C C . GLU A 1 89 ? 2.050 9.742 -4.983 1.00 98.81 89 GLU A C 1
ATOM 692 O O . GLU A 1 89 ? 1.109 10.049 -5.711 1.00 98.81 89 GLU A O 1
ATOM 697 N N . ILE A 1 90 ? 2.132 8.528 -4.425 1.00 98.81 90 ILE A N 1
ATOM 698 C CA . ILE A 1 90 ? 1.074 7.513 -4.554 1.00 98.81 90 ILE A CA 1
ATOM 699 C C . ILE A 1 90 ? -0.278 8.053 -4.062 1.00 98.81 90 ILE A C 1
ATOM 701 O O . ILE A 1 90 ? -1.313 7.648 -4.586 1.00 98.81 90 ILE A O 1
ATOM 705 N N . GLY A 1 91 ? -0.296 9.027 -3.145 1.00 98.62 91 GLY A N 1
ATOM 706 C CA . GLY A 1 91 ? -1.508 9.752 -2.748 1.00 98.62 91 GLY A CA 1
ATOM 707 C C . GLY A 1 91 ? -2.187 10.552 -3.875 1.00 98.62 91 GLY A C 1
ATOM 708 O O . GLY A 1 91 ? -3.317 11.003 -3.694 1.00 98.62 91 GLY A O 1
ATOM 709 N N . GLY A 1 92 ? -1.536 10.730 -5.029 1.00 98.69 92 GLY A N 1
ATOM 710 C CA . GLY A 1 92 ? -2.082 11.379 -6.228 1.00 98.69 92 GLY A CA 1
ATOM 711 C C . GLY A 1 92 ? -3.007 10.497 -7.077 1.00 98.69 92 GLY A C 1
ATOM 712 O O . GLY A 1 92 ? -3.686 11.004 -7.970 1.00 98.69 92 GLY A O 1
ATOM 713 N N . LEU A 1 93 ? -3.090 9.194 -6.785 1.00 98.81 93 LEU A N 1
ATOM 714 C CA . LEU A 1 93 ? -3.921 8.228 -7.512 1.00 98.81 93 LEU A CA 1
ATOM 715 C C . LEU A 1 93 ? -5.414 8.372 -7.148 1.00 98.81 93 LEU A C 1
ATOM 717 O O . LEU A 1 93 ? -6.002 7.524 -6.481 1.00 98.81 93 LEU A O 1
ATOM 721 N N . SER A 1 94 ? -6.047 9.468 -7.566 1.00 97.62 94 SER A N 1
ATOM 722 C CA . SER A 1 94 ? -7.390 9.879 -7.118 1.00 97.62 94 SER A CA 1
ATOM 723 C C . SER A 1 94 ? -8.516 8.857 -7.344 1.00 97.62 94 SER A C 1
ATOM 725 O O . SER A 1 94 ? -9.502 8.849 -6.602 1.00 97.62 94 SER A O 1
ATOM 727 N N . GLU A 1 95 ? -8.395 7.987 -8.349 1.00 98.75 95 GLU A N 1
ATOM 728 C CA . GLU A 1 95 ? -9.383 6.942 -8.656 1.00 98.75 95 GLU A CA 1
ATOM 729 C C . GLU A 1 95 ? -9.031 5.565 -8.067 1.00 98.75 95 GLU A C 1
ATOM 731 O O . GLU A 1 95 ? -9.750 4.590 -8.310 1.00 98.75 95 GLU A O 1
ATOM 736 N N . LEU A 1 96 ? -7.959 5.470 -7.269 1.00 98.88 96 LEU A N 1
ATOM 737 C CA . LEU A 1 96 ? -7.472 4.190 -6.769 1.00 98.88 96 LEU A CA 1
ATOM 738 C C . LEU A 1 96 ? -8.476 3.548 -5.818 1.00 98.88 96 LEU A C 1
ATOM 740 O O . LEU A 1 96 ? -8.875 4.124 -4.809 1.00 98.88 96 LEU A O 1
ATOM 744 N N . VAL A 1 97 ? -8.842 2.315 -6.149 1.00 98.94 97 VAL A N 1
ATOM 745 C CA . VAL A 1 97 ? -9.726 1.457 -5.361 1.00 98.94 97 VAL A CA 1
ATOM 746 C C . VAL A 1 97 ? -8.901 0.435 -4.590 1.00 98.94 97 VAL A C 1
ATOM 748 O O . VAL A 1 97 ? -9.167 0.186 -3.418 1.00 98.94 97 VAL A O 1
ATOM 751 N N . ARG A 1 98 ? -7.856 -0.118 -5.213 1.00 98.88 98 ARG A N 1
ATOM 752 C CA . ARG A 1 98 ? -7.010 -1.136 -4.595 1.00 98.88 98 ARG A CA 1
ATOM 753 C C . ARG A 1 98 ? -5.531 -0.800 -4.702 1.00 98.88 98 ARG A C 1
ATOM 755 O O . ARG A 1 98 ? -5.011 -0.630 -5.805 1.00 98.88 98 ARG A O 1
ATOM 762 N N . LEU A 1 99 ? -4.871 -0.815 -3.548 1.00 98.88 99 LEU A N 1
ATOM 763 C CA . LEU A 1 99 ? -3.426 -0.722 -3.408 1.00 98.88 99 LEU A CA 1
ATOM 764 C C . LEU A 1 99 ? -2.884 -2.001 -2.769 1.00 98.88 99 LEU A C 1
ATOM 766 O O . LEU A 1 99 ? -3.198 -2.303 -1.616 1.00 98.88 99 LEU A O 1
ATOM 770 N N . ASP A 1 100 ? -2.071 -2.739 -3.519 1.00 98.62 100 ASP A N 1
ATOM 771 C CA . ASP A 1 100 ? -1.440 -3.976 -3.064 1.00 98.62 100 ASP A CA 1
ATOM 772 C C . ASP A 1 100 ? 0.082 -3.903 -3.244 1.00 98.62 100 ASP A C 1
ATOM 774 O O . ASP A 1 100 ? 0.609 -3.984 -4.359 1.00 98.62 100 ASP A O 1
ATOM 778 N N . MET A 1 101 ? 0.785 -3.717 -2.129 1.00 98.00 101 MET A N 1
ATOM 779 C CA . MET A 1 101 ? 2.248 -3.669 -2.040 1.00 98.00 101 MET A CA 1
ATOM 780 C C . MET A 1 101 ? 2.753 -4.626 -0.947 1.00 98.00 101 MET A C 1
ATOM 782 O O . MET A 1 101 ? 3.726 -4.347 -0.243 1.00 98.00 101 MET A O 1
ATOM 786 N N . ALA A 1 102 ? 2.046 -5.740 -0.746 1.00 98.00 102 ALA A N 1
ATOM 787 C CA . ALA A 1 102 ? 2.417 -6.740 0.245 1.00 98.00 102 ALA A CA 1
ATOM 788 C C . ALA A 1 102 ? 3.695 -7.485 -0.162 1.00 98.00 102 ALA A C 1
ATOM 790 O O . ALA A 1 102 ? 3.848 -7.812 -1.332 1.00 98.00 102 ALA A O 1
ATOM 791 N N . ASN A 1 103 ? 4.573 -7.833 0.781 1.00 97.12 103 ASN A N 1
ATOM 792 C CA . ASN A 1 103 ? 5.777 -8.632 0.505 1.00 97.12 103 ASN A CA 1
ATOM 793 C C . ASN A 1 103 ? 6.668 -8.058 -0.613 1.00 97.12 103 ASN A C 1
ATOM 795 O O . ASN A 1 103 ? 6.911 -8.720 -1.625 1.00 97.12 103 ASN A O 1
ATOM 799 N N . CYS A 1 104 ? 7.104 -6.811 -0.421 1.00 95.44 104 CYS A N 1
ATOM 800 C CA . CYS A 1 104 ? 7.863 -6.017 -1.390 1.00 95.44 104 CYS A CA 1
ATOM 801 C C . CYS A 1 104 ? 9.234 -5.540 -0.881 1.00 95.44 104 CYS A C 1
ATOM 803 O O . CYS A 1 104 ? 9.924 -4.825 -1.602 1.00 95.44 104 CYS A O 1
ATOM 805 N N . GLY A 1 105 ? 9.599 -5.851 0.367 1.00 96.12 105 GLY A N 1
ATOM 806 C CA . GLY A 1 105 ? 10.816 -5.325 0.999 1.00 96.12 105 GLY A CA 1
ATOM 807 C C . GLY A 1 105 ? 10.730 -3.853 1.428 1.00 96.12 105 GLY A C 1
ATOM 808 O O . GLY A 1 105 ? 11.754 -3.263 1.758 1.00 96.12 105 GLY A O 1
ATOM 809 N N . LEU A 1 106 ? 9.530 -3.257 1.461 1.00 97.88 106 LEU A N 1
ATOM 810 C CA . LEU A 1 106 ? 9.353 -1.830 1.757 1.00 97.88 106 LEU A CA 1
ATOM 811 C C . LEU A 1 106 ? 9.777 -1.476 3.185 1.00 97.88 106 LEU A C 1
ATOM 813 O O . LEU A 1 106 ? 9.516 -2.221 4.124 1.00 97.88 106 LEU A O 1
ATOM 817 N N . THR A 1 107 ? 10.372 -0.302 3.357 1.00 98.25 107 THR A N 1
ATOM 818 C CA . THR A 1 107 ? 10.863 0.235 4.635 1.00 98.25 107 THR A CA 1
ATOM 819 C C . THR A 1 107 ? 10.358 1.662 4.871 1.00 98.25 107 THR A C 1
ATOM 821 O O . THR A 1 107 ? 9.692 2.246 4.020 1.00 98.25 107 THR A O 1
ATOM 824 N N . GLY A 1 108 ? 10.672 2.241 6.032 1.00 98.31 108 GLY A N 1
ATOM 825 C CA . GLY A 1 108 ? 10.242 3.596 6.387 1.00 98.31 108 GLY A CA 1
ATOM 826 C C . GLY A 1 108 ? 8.777 3.666 6.819 1.00 98.31 108 GLY A C 1
ATOM 827 O O . GLY A 1 108 ? 8.159 2.648 7.125 1.00 98.31 108 GLY A O 1
ATOM 828 N N . GLU A 1 109 ? 8.238 4.880 6.900 1.00 98.69 109 GLU A N 1
ATOM 829 C CA . GLU A 1 109 ? 6.888 5.128 7.414 1.00 98.69 109 GLU A CA 1
ATOM 830 C C . GLU A 1 109 ? 5.814 4.998 6.328 1.00 98.69 109 GLU A C 1
ATOM 832 O O . GLU A 1 109 ? 6.084 5.128 5.134 1.00 98.69 109 GLU A O 1
ATOM 837 N N . ILE A 1 110 ? 4.568 4.772 6.751 1.00 98.88 110 ILE A N 1
ATOM 838 C CA . ILE A 1 110 ? 3.403 4.863 5.864 1.00 98.88 110 ILE A CA 1
ATOM 839 C C . ILE A 1 110 ? 3.126 6.353 5.589 1.00 98.88 110 ILE A C 1
ATOM 841 O O . ILE A 1 110 ? 2.828 7.078 6.543 1.00 98.88 110 ILE A O 1
ATOM 845 N N . PRO A 1 111 ? 3.164 6.830 4.330 1.00 98.62 111 PRO A N 1
ATOM 846 C CA . PRO A 1 111 ? 2.956 8.244 4.034 1.00 98.62 111 PRO A CA 1
ATOM 847 C C . PRO A 1 111 ? 1.536 8.707 4.401 1.00 98.62 111 PRO A C 1
ATOM 849 O O . PRO A 1 111 ? 0.556 8.057 4.010 1.00 98.62 111 PRO A O 1
ATOM 852 N N . PRO A 1 112 ? 1.374 9.839 5.110 1.00 98.62 112 PRO A N 1
ATOM 853 C CA . PRO A 1 112 ? 0.057 10.404 5.408 1.00 98.62 112 PRO A CA 1
ATOM 854 C C . PRO A 1 112 ? -0.730 10.797 4.146 1.00 98.62 112 PRO A C 1
ATOM 856 O O . PRO A 1 112 ? -1.963 10.838 4.183 1.00 98.62 112 PRO A O 1
ATOM 859 N N . GLU A 1 113 ? -0.057 11.036 3.021 1.00 98.75 113 GLU A N 1
ATOM 860 C CA . GLU A 1 113 ? -0.642 11.355 1.714 1.00 98.75 113 GLU A CA 1
ATOM 861 C C . GLU A 1 113 ? -1.526 10.228 1.172 1.00 98.75 113 GLU A C 1
ATOM 863 O O . GLU A 1 113 ? -2.452 10.503 0.410 1.00 98.75 113 GLU A O 1
ATOM 868 N N . LEU A 1 114 ? -1.338 8.978 1.621 1.00 98.81 114 LEU A N 1
ATOM 869 C CA . LEU A 1 114 ? -2.262 7.887 1.293 1.00 98.81 114 LEU A CA 1
ATOM 870 C C . LEU A 1 114 ? -3.696 8.182 1.756 1.00 98.81 114 LEU A C 1
ATOM 872 O O . LEU A 1 114 ? -4.640 7.637 1.190 1.00 98.81 114 LEU A O 1
ATOM 876 N N . SER A 1 115 ? -3.887 9.087 2.726 1.00 98.38 115 SER A N 1
ATOM 877 C CA . SER A 1 115 ? -5.217 9.556 3.135 1.00 98.38 115 SER A CA 1
ATOM 878 C C . SER A 1 115 ? -5.975 10.327 2.049 1.00 98.38 115 SER A C 1
ATOM 880 O O . SER A 1 115 ? -7.177 10.534 2.213 1.00 98.38 115 SER A O 1
ATOM 882 N N . ASN A 1 116 ? -5.323 10.718 0.946 1.00 98.69 116 ASN A N 1
ATOM 883 C CA . ASN A 1 116 ? -5.956 11.376 -0.200 1.00 98.69 116 ASN A CA 1
ATOM 884 C C . ASN A 1 116 ? -6.755 10.406 -1.087 1.00 98.69 116 ASN A C 1
ATOM 886 O O . ASN A 1 116 ? -7.627 10.854 -1.832 1.00 98.69 116 ASN A O 1
ATOM 890 N N . LEU A 1 117 ? -6.531 9.094 -0.970 1.00 98.75 117 LEU A N 1
ATOM 891 C CA . LEU A 1 117 ? -7.143 8.056 -1.805 1.00 98.75 117 LEU A CA 1
ATOM 892 C C . LEU A 1 117 ? -8.604 7.770 -1.401 1.00 98.75 117 LEU A C 1
ATOM 894 O O . LEU A 1 117 ? -8.930 6.704 -0.888 1.00 98.75 117 LEU A O 1
ATOM 898 N N . GLN A 1 118 ? -9.515 8.725 -1.617 1.00 98.38 118 GLN A N 1
ATOM 899 C CA . GLN A 1 118 ? -10.896 8.665 -1.095 1.00 98.38 118 GLN A CA 1
ATOM 900 C C . GLN A 1 118 ? -11.724 7.467 -1.598 1.00 98.38 118 GLN A C 1
ATOM 902 O O . GLN A 1 118 ? -12.705 7.087 -0.956 1.00 98.38 118 GLN A O 1
ATOM 907 N N . ASN A 1 119 ? -11.342 6.872 -2.731 1.00 98.69 119 ASN A N 1
ATOM 908 C CA . ASN A 1 119 ? -12.004 5.708 -3.324 1.00 98.69 119 ASN A CA 1
ATOM 909 C C . ASN A 1 119 ? -11.410 4.366 -2.865 1.00 98.69 119 ASN A C 1
ATOM 911 O O . ASN A 1 119 ? -11.942 3.317 -3.233 1.00 98.69 119 ASN A O 1
ATOM 915 N N . LEU A 1 120 ? -10.337 4.391 -2.067 1.00 98.88 120 LEU A N 1
ATOM 916 C CA . LEU A 1 120 ? -9.605 3.195 -1.678 1.00 98.88 120 LEU A CA 1
ATOM 917 C C . LEU A 1 120 ? -10.486 2.292 -0.818 1.00 98.88 120 LEU A C 1
ATOM 919 O O . LEU A 1 120 ? -10.934 2.688 0.258 1.00 98.88 120 LEU A O 1
ATOM 923 N N . ASP A 1 121 ? -10.713 1.071 -1.290 1.00 98.62 121 ASP A N 1
ATOM 924 C CA . ASP A 1 121 ? -11.442 0.026 -0.580 1.00 98.62 121 ASP A CA 1
ATOM 925 C C . ASP A 1 121 ? -10.506 -1.018 0.043 1.00 98.62 121 ASP A C 1
ATOM 927 O O . ASP A 1 121 ? -10.835 -1.601 1.080 1.00 98.62 121 ASP A O 1
ATOM 931 N N . THR A 1 122 ? -9.319 -1.200 -0.538 1.00 98.88 122 THR A N 1
ATOM 932 C CA . THR A 1 122 ? -8.357 -2.217 -0.124 1.00 98.88 122 THR A CA 1
ATOM 933 C C . THR A 1 122 ? -6.954 -1.636 -0.040 1.00 98.88 122 THR A C 1
ATOM 935 O O . THR A 1 122 ? -6.412 -1.156 -1.037 1.00 98.88 122 THR A O 1
ATOM 938 N N . LEU A 1 123 ? -6.357 -1.747 1.147 1.00 98.88 123 LEU A N 1
ATOM 939 C CA . LEU A 1 123 ? -4.979 -1.361 1.432 1.00 98.88 123 LEU A CA 1
ATOM 940 C C . LEU A 1 123 ? -4.216 -2.552 2.015 1.00 98.88 123 LEU A C 1
ATOM 942 O O . LEU A 1 123 ? -4.420 -2.904 3.180 1.00 98.88 123 LEU A O 1
ATOM 946 N N . PHE A 1 124 ? -3.340 -3.150 1.211 1.00 98.81 124 PHE A N 1
ATOM 947 C CA . PHE A 1 124 ? -2.504 -4.288 1.595 1.00 98.81 124 PHE A CA 1
ATOM 948 C C . PHE A 1 124 ? -1.028 -3.907 1.559 1.00 98.81 124 PHE A C 1
ATOM 950 O O . PHE A 1 124 ? -0.457 -3.697 0.490 1.00 98.81 124 PHE A O 1
ATOM 957 N N . LEU A 1 125 ? -0.429 -3.816 2.747 1.00 98.69 125 LEU A N 1
ATOM 958 C CA . LEU A 1 125 ? 0.980 -3.479 2.971 1.00 98.69 125 LEU A CA 1
ATOM 959 C C . LEU A 1 125 ? 1.677 -4.520 3.867 1.00 98.69 125 LEU A C 1
ATOM 961 O O . LEU A 1 125 ? 2.757 -4.261 4.408 1.00 98.69 125 LEU A O 1
ATOM 965 N N . GLN A 1 126 ? 1.056 -5.684 4.070 1.00 98.69 126 GLN A N 1
ATOM 966 C CA . GLN A 1 126 ? 1.568 -6.715 4.963 1.00 98.69 126 GLN A CA 1
ATOM 967 C C . GLN A 1 126 ? 2.887 -7.327 4.484 1.00 98.69 126 GLN A C 1
ATOM 969 O O . GLN A 1 126 ? 3.165 -7.368 3.286 1.00 98.69 126 GLN A O 1
ATOM 974 N N . VAL A 1 127 ? 3.659 -7.881 5.421 1.00 98.25 127 VAL A N 1
ATOM 975 C CA . VAL A 1 127 ? 4.943 -8.555 5.149 1.00 98.25 127 VAL A CA 1
ATOM 976 C C . VAL A 1 127 ? 5.949 -7.575 4.535 1.00 98.25 127 VAL A C 1
ATOM 978 O O . VAL A 1 127 ? 6.448 -7.766 3.436 1.00 98.25 127 VAL A O 1
ATOM 981 N N . ASN A 1 128 ? 6.233 -6.482 5.232 1.00 98.56 128 ASN A N 1
ATOM 982 C CA . ASN A 1 128 ? 7.263 -5.518 4.845 1.00 98.56 128 ASN A CA 1
ATOM 983 C C . ASN A 1 128 ? 8.091 -5.133 6.089 1.00 98.56 128 ASN A C 1
ATOM 985 O O . ASN A 1 128 ? 7.928 -5.688 7.176 1.00 98.56 128 ASN A O 1
ATOM 989 N N . GLY A 1 129 ? 9.022 -4.198 5.932 1.00 98.31 129 GLY A N 1
ATOM 990 C CA . GLY A 1 129 ? 9.785 -3.566 7.008 1.00 98.31 129 GLY A CA 1
ATOM 991 C C . GLY A 1 129 ? 9.278 -2.166 7.368 1.00 98.31 129 GLY A C 1
ATOM 992 O O . GLY A 1 129 ? 10.081 -1.342 7.815 1.00 98.31 129 GLY A O 1
ATOM 993 N N . LEU A 1 130 ? 7.990 -1.867 7.152 1.00 98.81 130 LEU A N 1
ATOM 994 C CA . LEU A 1 130 ? 7.420 -0.550 7.457 1.00 98.81 130 LEU A CA 1
ATOM 995 C C . LEU A 1 130 ? 7.477 -0.280 8.965 1.00 98.81 130 LEU A C 1
ATOM 997 O O . LEU A 1 130 ? 7.254 -1.178 9.780 1.00 98.81 130 LEU A O 1
ATOM 1001 N N . SER A 1 131 ? 7.782 0.954 9.342 1.00 98.75 131 SER A N 1
ATOM 1002 C CA . SER A 1 131 ? 8.015 1.384 10.720 1.00 98.75 131 SER A CA 1
ATOM 1003 C C . SER A 1 131 ? 7.293 2.701 11.026 1.00 98.75 131 SER A C 1
ATOM 1005 O O . SER A 1 131 ? 6.490 3.185 10.230 1.00 98.75 131 SER A O 1
ATOM 1007 N N . GLY A 1 132 ? 7.526 3.252 12.219 1.00 98.62 132 GLY A N 1
ATOM 1008 C CA . GLY A 1 132 ? 6.826 4.445 12.695 1.00 98.62 132 GLY A CA 1
ATOM 1009 C C . GLY A 1 132 ? 5.388 4.164 13.135 1.00 98.62 132 GLY A C 1
ATOM 1010 O O . GLY A 1 132 ? 4.945 3.014 13.218 1.00 98.62 132 GLY A O 1
ATOM 1011 N N . SER A 1 133 ? 4.669 5.234 13.469 1.00 98.62 133 SER A N 1
ATOM 1012 C CA . SER A 1 133 ? 3.281 5.158 13.930 1.00 98.62 133 SER A CA 1
ATOM 1013 C C . SER A 1 133 ? 2.281 5.088 12.782 1.00 98.62 133 SER A C 1
ATOM 1015 O O . SER A 1 133 ? 2.504 5.661 11.720 1.00 98.62 133 SER A O 1
ATOM 1017 N N . LEU A 1 134 ? 1.120 4.483 13.035 1.00 98.75 134 LEU A N 1
ATOM 1018 C CA . LEU A 1 134 ? -0.036 4.574 12.141 1.00 98.75 134 LEU A CA 1
ATOM 1019 C C . LEU A 1 134 ? -0.463 6.048 11.956 1.00 98.75 134 LEU A C 1
ATOM 1021 O O . LEU A 1 134 ? -0.830 6.694 12.943 1.00 98.75 134 LEU A O 1
ATOM 1025 N N . PRO A 1 135 ? -0.477 6.600 10.726 1.00 98.38 135 PRO A N 1
ATOM 1026 C CA . PRO A 1 135 ? -0.884 7.985 10.518 1.00 98.38 135 PRO A CA 1
ATOM 1027 C C . PRO A 1 135 ? -2.363 8.189 10.865 1.00 98.38 135 PRO A C 1
ATOM 1029 O O . PRO A 1 135 ? -3.253 7.577 10.271 1.00 98.38 135 PRO A O 1
ATOM 1032 N N . VAL A 1 136 ? -2.646 9.114 11.786 1.00 98.38 136 VAL A N 1
ATOM 1033 C CA . VAL A 1 136 ? -4.017 9.431 12.239 1.00 98.38 136 VAL A CA 1
ATOM 1034 C C . VAL A 1 136 ? -4.950 9.821 11.086 1.00 98.38 136 VAL A C 1
ATOM 1036 O O . VAL A 1 136 ? -6.151 9.548 11.123 1.00 98.38 136 VAL A O 1
ATOM 1039 N N . VAL A 1 137 ? -4.396 10.425 10.031 1.00 98.56 137 VAL A N 1
ATOM 1040 C CA . VAL A 1 137 ? -5.140 10.889 8.855 1.00 98.56 137 VAL A CA 1
ATOM 1041 C C . VAL A 1 137 ? -5.686 9.754 7.990 1.00 98.56 137 VAL A C 1
ATOM 1043 O O . VAL A 1 137 ? -6.633 9.995 7.244 1.00 98.56 137 VAL A O 1
ATOM 1046 N N . LEU A 1 138 ? -5.189 8.517 8.127 1.00 98.44 138 LEU A N 1
ATOM 1047 C CA . LEU A 1 138 ? -5.765 7.363 7.423 1.00 98.44 138 LEU A CA 1
ATOM 1048 C C . LEU A 1 138 ? -7.218 7.093 7.833 1.00 98.44 138 LEU A C 1
ATOM 1050 O O . LEU A 1 138 ? -7.963 6.536 7.036 1.00 98.44 138 LEU A O 1
ATOM 1054 N N . GLY A 1 139 ? -7.663 7.578 9.002 1.00 97.81 139 GLY A N 1
ATOM 1055 C CA . GLY A 1 139 ? -9.076 7.564 9.407 1.00 97.81 139 GLY A CA 1
ATOM 1056 C C . GLY A 1 139 ? -10.025 8.304 8.444 1.00 97.81 139 GLY A C 1
ATOM 1057 O O . GLY A 1 139 ? -11.238 8.141 8.522 1.00 97.81 139 GLY A O 1
ATOM 1058 N N . ARG A 1 140 ? -9.497 9.094 7.496 1.00 97.94 140 ARG A N 1
ATOM 1059 C CA . ARG A 1 140 ? -10.285 9.773 6.450 1.00 97.94 140 ARG A CA 1
ATOM 1060 C C . ARG A 1 140 ? -10.718 8.856 5.303 1.00 97.94 140 ARG A C 1
ATOM 1062 O O . ARG A 1 140 ? -11.600 9.247 4.544 1.00 97.94 140 ARG A O 1
ATOM 1069 N N . LEU A 1 141 ? -10.152 7.654 5.177 1.00 98.44 141 LEU A N 1
ATOM 1070 C CA . LEU A 1 141 ? -10.419 6.715 4.080 1.00 98.44 141 LEU A CA 1
ATOM 1071 C C . LEU A 1 141 ? -11.775 6.006 4.233 1.00 98.44 141 LEU A C 1
ATOM 1073 O O . LEU A 1 141 ? -11.856 4.796 4.419 1.00 98.44 141 LEU A O 1
ATOM 1077 N N . ARG A 1 142 ? -12.877 6.754 4.157 1.00 97.00 142 ARG A N 1
ATOM 1078 C CA . ARG A 1 142 ? -14.230 6.250 4.465 1.00 97.00 142 ARG A CA 1
ATOM 1079 C C . ARG A 1 142 ? -14.720 5.130 3.539 1.00 97.00 142 ARG A C 1
ATOM 1081 O O . ARG A 1 142 ? -15.635 4.402 3.913 1.00 97.00 142 ARG A O 1
ATOM 1088 N N . SER A 1 143 ? -14.126 4.971 2.358 1.00 98.56 143 SER A N 1
ATOM 1089 C CA . SER A 1 143 ? -14.424 3.870 1.428 1.00 98.56 143 SER A CA 1
ATOM 1090 C C . SER A 1 143 ? -13.738 2.553 1.802 1.00 98.56 143 SER A C 1
ATOM 1092 O O . SER A 1 143 ? -14.102 1.509 1.259 1.00 98.56 143 SER A O 1
ATOM 1094 N N . LEU A 1 144 ? -12.783 2.585 2.737 1.00 98.75 144 LEU A N 1
ATOM 1095 C CA . LEU A 1 144 ? -11.925 1.454 3.053 1.00 98.75 144 LEU A CA 1
ATOM 1096 C C . LEU A 1 144 ? -12.714 0.315 3.699 1.00 98.75 144 LEU A C 1
ATOM 1098 O O . LEU A 1 144 ? -13.414 0.501 4.694 1.00 98.75 144 LEU A O 1
ATOM 1102 N N . LYS A 1 145 ? -12.565 -0.881 3.131 1.00 98.75 145 LYS A N 1
ATOM 1103 C CA . LYS A 1 145 ? -13.217 -2.121 3.568 1.00 98.75 145 LYS A CA 1
ATOM 1104 C C . LYS A 1 145 ? -12.238 -3.114 4.163 1.00 98.75 145 LYS A C 1
ATOM 1106 O O . LYS A 1 145 ? -12.615 -3.867 5.063 1.00 98.75 145 LYS A O 1
ATOM 1111 N N . SER A 1 146 ? -11.009 -3.134 3.659 1.00 98.75 146 SER A N 1
ATOM 1112 C CA . SER A 1 146 ? -9.989 -4.085 4.078 1.00 98.75 146 SER A CA 1
ATOM 1113 C C . SER A 1 146 ? -8.640 -3.397 4.226 1.00 98.75 146 SER A C 1
ATOM 1115 O O . SER A 1 146 ? -8.120 -2.822 3.270 1.00 98.75 146 SER A O 1
ATOM 1117 N N . MET A 1 147 ? -8.064 -3.498 5.419 1.00 98.75 147 MET A N 1
ATOM 1118 C CA . MET A 1 147 ? -6.732 -2.993 5.728 1.00 98.75 147 MET A CA 1
ATOM 1119 C C . MET A 1 147 ? -5.892 -4.115 6.336 1.00 98.75 147 MET A C 1
ATOM 1121 O O . MET A 1 147 ? -6.231 -4.633 7.402 1.00 98.75 147 MET A O 1
ATOM 1125 N N . ASP A 1 148 ? -4.791 -4.472 5.681 1.00 98.81 148 ASP A N 1
ATOM 1126 C CA . ASP A 1 148 ? -3.812 -5.411 6.230 1.00 98.81 148 ASP A CA 1
ATOM 1127 C C . ASP A 1 148 ? -2.425 -4.766 6.258 1.00 98.81 148 ASP A C 1
ATOM 1129 O O . ASP A 1 148 ? -1.812 -4.497 5.225 1.00 98.81 148 ASP A O 1
ATOM 1133 N N . LEU A 1 149 ? -1.965 -4.484 7.474 1.00 98.81 149 LEU A N 1
ATOM 1134 C CA . LEU A 1 149 ? -0.651 -3.922 7.785 1.00 98.81 149 LEU A CA 1
ATOM 1135 C C . LEU A 1 149 ? 0.175 -4.910 8.624 1.00 98.81 149 LEU A C 1
ATOM 1137 O O . LEU A 1 149 ? 1.143 -4.520 9.285 1.00 98.81 149 LEU A O 1
ATOM 1141 N N . SER A 1 150 ? -0.226 -6.183 8.662 1.00 98.88 150 SER A N 1
ATOM 1142 C CA . SER A 1 150 ? 0.423 -7.187 9.500 1.00 98.88 150 SER A CA 1
ATOM 1143 C C . SER A 1 150 ? 1.857 -7.489 9.070 1.00 98.88 150 SER A C 1
ATOM 1145 O O . SER A 1 150 ? 2.234 -7.266 7.924 1.00 98.88 150 SER A O 1
ATOM 1147 N N . ASN A 1 151 ? 2.658 -8.051 9.974 1.00 98.75 151 ASN A N 1
ATOM 1148 C CA . ASN A 1 151 ? 4.045 -8.443 9.698 1.00 98.75 151 ASN A CA 1
ATOM 1149 C C . ASN A 1 151 ? 4.888 -7.250 9.218 1.00 98.75 151 ASN A C 1
ATOM 1151 O O . ASN A 1 151 ? 5.423 -7.254 8.111 1.00 98.75 151 ASN A O 1
ATOM 1155 N N . ASN A 1 152 ? 4.955 -6.224 10.061 1.00 98.88 152 ASN A N 1
ATOM 1156 C CA . ASN A 1 152 ? 5.770 -5.027 9.877 1.00 98.88 152 ASN A CA 1
ATOM 1157 C C . ASN A 1 152 ? 6.469 -4.679 11.210 1.00 98.88 152 ASN A C 1
ATOM 1159 O O . ASN A 1 152 ? 6.462 -5.453 12.173 1.00 98.88 152 ASN A O 1
ATOM 1163 N N . ALA A 1 153 ? 7.108 -3.513 11.282 1.00 98.75 153 ALA A N 1
ATOM 1164 C CA . ALA A 1 153 ? 7.735 -2.970 12.484 1.00 98.75 153 ALA A CA 1
ATOM 1165 C C . ALA A 1 153 ? 7.006 -1.716 13.012 1.00 98.75 153 ALA A C 1
ATOM 1167 O O . ALA A 1 153 ? 7.642 -0.864 13.638 1.00 98.75 153 ALA A O 1
ATOM 1168 N N . LEU A 1 154 ? 5.693 -1.598 12.773 1.00 98.88 154 LEU A N 1
ATOM 1169 C CA . LEU A 1 154 ? 4.885 -0.441 13.177 1.00 98.88 154 LEU A CA 1
ATOM 1170 C C . LEU A 1 154 ? 4.823 -0.313 14.704 1.00 98.88 154 LEU A C 1
ATOM 1172 O O . LEU A 1 154 ? 4.725 -1.318 15.412 1.00 98.88 154 LEU A O 1
ATOM 1176 N N . THR A 1 155 ? 4.864 0.919 15.207 1.00 98.88 155 THR A N 1
ATOM 1177 C CA . THR A 1 155 ? 4.896 1.265 16.638 1.00 98.88 155 THR A CA 1
ATOM 1178 C C . THR A 1 155 ? 3.767 2.229 17.019 1.00 98.88 155 THR A C 1
ATOM 1180 O O . THR A 1 155 ? 2.990 2.673 16.176 1.00 98.88 155 THR A O 1
ATOM 1183 N N . GLY A 1 156 ? 3.658 2.562 18.307 1.00 98.56 156 GLY A N 1
ATOM 1184 C CA . GLY A 1 156 ? 2.649 3.498 18.807 1.00 98.56 156 GLY A CA 1
ATOM 1185 C C . GLY A 1 156 ? 1.261 2.873 18.954 1.00 98.56 156 GLY A C 1
ATOM 1186 O O . GLY A 1 156 ? 1.112 1.652 18.952 1.00 98.56 156 GLY A O 1
ATOM 1187 N N . GLU A 1 157 ? 0.252 3.723 19.128 1.00 98.62 157 GLU A N 1
ATOM 1188 C CA . GLU A 1 157 ? -1.126 3.314 19.420 1.00 98.62 157 GLU A CA 1
ATOM 1189 C C . GLU A 1 157 ? -1.982 3.191 18.150 1.00 98.62 157 GLU A C 1
ATOM 1191 O O . GLU A 1 157 ? -1.658 3.751 17.101 1.00 98.62 157 GLU A O 1
ATOM 1196 N N . ILE A 1 158 ? -3.121 2.496 18.250 1.00 98.56 158 ILE A N 1
ATOM 1197 C CA . ILE A 1 158 ? -4.154 2.540 17.206 1.00 98.56 158 ILE A CA 1
ATOM 1198 C C . ILE A 1 158 ? -4.851 3.910 17.277 1.00 98.56 158 ILE A C 1
ATOM 1200 O O . ILE A 1 158 ? -5.450 4.218 18.313 1.00 98.56 158 ILE A O 1
ATOM 1204 N N . PRO A 1 159 ? -4.844 4.725 16.204 1.00 98.25 159 PRO A N 1
ATOM 1205 C CA . PRO A 1 159 ? -5.489 6.032 16.223 1.00 98.25 159 PRO A CA 1
ATOM 1206 C C . PRO A 1 159 ? -6.996 5.915 16.455 1.00 98.25 159 PRO A C 1
ATOM 1208 O O . PRO A 1 159 ? -7.683 5.137 15.793 1.00 98.25 159 PRO A O 1
ATOM 1211 N N . SER A 1 160 ? -7.548 6.741 17.345 1.00 97.62 160 SER A N 1
ATOM 1212 C CA . SER A 1 160 ? -8.993 6.756 17.612 1.00 97.62 160 SER A CA 1
ATOM 1213 C C . SER A 1 160 ? -9.826 7.115 16.376 1.00 97.62 160 SER A C 1
ATOM 1215 O O . SER A 1 160 ? -10.961 6.651 16.270 1.00 97.62 160 SER A O 1
ATOM 1217 N N . SER A 1 161 ? -9.244 7.861 15.425 1.00 98.06 161 SER A N 1
ATOM 1218 C CA . SER A 1 161 ? -9.827 8.202 14.120 1.00 98.06 161 SER A CA 1
ATOM 1219 C C . SER A 1 161 ? -10.092 6.990 13.228 1.00 98.06 161 SER A C 1
ATOM 1221 O O . SER A 1 161 ? -10.894 7.083 12.306 1.00 98.06 161 SER A O 1
ATOM 1223 N N . PHE A 1 162 ? -9.480 5.828 13.487 1.00 98.06 162 PHE A N 1
ATOM 1224 C CA . PHE A 1 162 ? -9.793 4.613 12.727 1.00 98.06 162 PHE A CA 1
ATOM 1225 C C . PHE A 1 162 ? -11.234 4.157 12.965 1.00 98.06 162 PHE A C 1
ATOM 1227 O O . PHE A 1 162 ? -11.790 3.450 12.133 1.00 98.06 162 PHE A O 1
ATOM 1234 N N . ALA A 1 163 ? -11.872 4.619 14.045 1.00 96.44 163 ALA A N 1
ATOM 1235 C CA . ALA A 1 163 ? -13.299 4.441 14.265 1.00 96.44 163 ALA A CA 1
ATOM 1236 C C . ALA A 1 163 ? -14.176 5.133 13.205 1.00 96.44 163 ALA A C 1
ATOM 1238 O O . ALA A 1 163 ? -15.342 4.774 13.087 1.00 96.44 163 ALA A O 1
ATOM 1239 N N . ASP A 1 164 ? -13.652 6.076 12.415 1.00 97.50 164 ASP A N 1
ATOM 1240 C CA . ASP A 1 164 ? -14.398 6.746 11.338 1.00 97.50 164 ASP A CA 1
ATOM 1241 C C . ASP A 1 164 ? -14.467 5.907 10.046 1.00 97.50 164 ASP A C 1
ATOM 1243 O O . ASP A 1 164 ? -15.219 6.232 9.122 1.00 97.50 164 ASP A O 1
ATOM 1247 N N . LEU A 1 165 ? -13.728 4.796 9.981 1.00 98.00 165 LEU A N 1
ATOM 1248 C CA . LEU A 1 165 ? -13.669 3.885 8.838 1.00 98.00 165 LEU A CA 1
ATOM 1249 C C . LEU A 1 165 ? -14.860 2.912 8.836 1.00 98.00 165 LEU A C 1
ATOM 1251 O O . LEU A 1 165 ? -14.710 1.696 8.920 1.00 98.00 165 LEU A O 1
ATOM 1255 N N . GLN A 1 166 ? -16.069 3.463 8.756 1.00 97.50 166 GLN A N 1
ATOM 1256 C CA . GLN A 1 166 ? -17.339 2.753 8.967 1.00 97.50 166 GLN A CA 1
ATOM 1257 C C . GLN A 1 166 ? -17.609 1.593 7.988 1.00 97.50 166 GLN A C 1
ATOM 1259 O O . GLN A 1 166 ? -18.425 0.723 8.286 1.00 97.50 166 GLN A O 1
ATOM 1264 N N . ASN A 1 167 ? -16.915 1.556 6.847 1.00 97.94 167 ASN A N 1
ATOM 1265 C CA . ASN A 1 167 ? -17.016 0.480 5.859 1.00 97.94 167 ASN A CA 1
ATOM 1266 C C . ASN A 1 167 ? -16.046 -0.688 6.113 1.00 97.94 167 ASN A C 1
ATOM 1268 O O . ASN A 1 167 ? -16.104 -1.683 5.385 1.00 97.94 167 ASN A O 1
ATOM 1272 N N . LEU A 1 168 ? -15.167 -0.598 7.122 1.00 97.88 168 LEU A N 1
ATOM 1273 C CA . LEU A 1 168 ? -14.206 -1.656 7.416 1.00 97.88 168 LEU A CA 1
ATOM 1274 C C . LEU A 1 168 ? -14.901 -2.954 7.818 1.00 97.88 168 LEU A C 1
ATOM 1276 O O . LEU A 1 168 ? -15.706 -3.016 8.744 1.00 97.88 168 LEU A O 1
A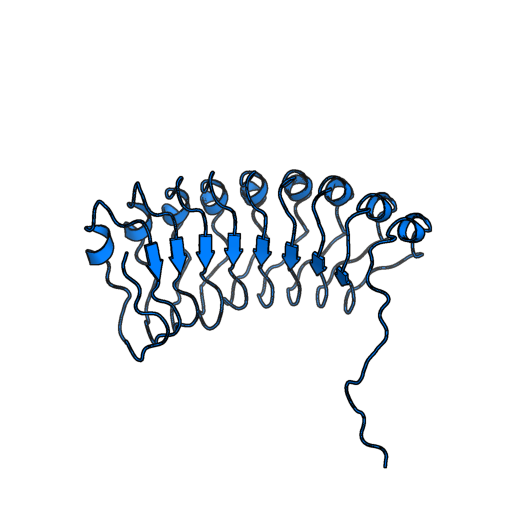TOM 1280 N N . THR A 1 169 ? -14.479 -4.020 7.153 1.00 98.00 169 THR A N 1
ATOM 1281 C CA . THR A 1 169 ? -14.850 -5.407 7.443 1.00 98.00 169 THR A CA 1
ATOM 1282 C C . THR A 1 169 ? -13.650 -6.209 7.941 1.00 98.00 169 THR A C 1
ATOM 1284 O O . THR A 1 169 ? -13.817 -7.145 8.722 1.00 98.00 169 THR A O 1
ATOM 1287 N N . LEU A 1 170 ? -12.431 -5.817 7.562 1.00 98.06 170 LEU A N 1
ATOM 1288 C CA . LEU A 1 170 ? -11.191 -6.456 7.984 1.00 98.06 170 LEU A CA 1
ATOM 1289 C C . LEU A 1 170 ? -10.161 -5.401 8.368 1.00 98.06 170 LEU A C 1
ATOM 1291 O O . LEU A 1 170 ? -9.815 -4.538 7.561 1.00 98.06 170 LEU A O 1
ATOM 1295 N N . ILE A 1 171 ? -9.624 -5.537 9.577 1.00 97.88 171 ILE A N 1
ATOM 1296 C CA . ILE A 1 171 ? -8.387 -4.886 9.988 1.00 97.88 171 ILE A CA 1
ATOM 1297 C C . ILE A 1 171 ? -7.426 -5.932 10.555 1.00 97.88 171 ILE A C 1
ATOM 1299 O O . ILE A 1 171 ? -7.767 -6.702 11.460 1.00 97.88 171 ILE A O 1
ATOM 1303 N N . SER A 1 172 ? -6.222 -5.965 9.998 1.00 98.62 172 SER A N 1
ATOM 1304 C CA . SER A 1 172 ? -5.140 -6.835 10.438 1.00 98.62 172 SER A CA 1
ATOM 1305 C C . SER A 1 172 ? -3.904 -5.997 10.732 1.00 98.62 172 SER A C 1
ATOM 1307 O O . SER A 1 172 ? -3.321 -5.386 9.840 1.00 98.62 172 SER A O 1
ATOM 1309 N N . LEU A 1 173 ? -3.532 -5.949 12.009 1.00 98.69 173 LEU A N 1
ATOM 1310 C CA . LEU A 1 173 ? -2.343 -5.265 12.523 1.00 98.69 173 LEU A CA 1
ATOM 1311 C C . LEU A 1 173 ? -1.391 -6.249 13.220 1.00 98.69 173 LEU A C 1
ATOM 1313 O O . LEU A 1 173 ? -0.478 -5.838 13.937 1.00 98.69 173 LEU A O 1
ATOM 1317 N N . SER A 1 174 ? -1.624 -7.551 13.062 1.00 98.75 174 SER A N 1
ATOM 1318 C CA . SER A 1 174 ? -0.872 -8.599 13.746 1.00 98.75 174 SER A CA 1
ATOM 1319 C C . SER A 1 174 ? 0.620 -8.564 13.423 1.00 98.75 174 SER A C 1
ATOM 1321 O O . SER A 1 174 ? 1.001 -8.128 12.342 1.00 98.75 174 SER A O 1
ATOM 1323 N N . ASN A 1 175 ? 1.468 -9.085 14.310 1.00 98.69 175 ASN A N 1
ATOM 1324 C CA . ASN A 1 175 ? 2.923 -9.127 14.097 1.00 98.69 175 ASN A CA 1
ATOM 1325 C C . ASN A 1 175 ? 3.516 -7.735 13.830 1.00 98.69 175 ASN A C 1
ATOM 1327 O O . ASN A 1 175 ? 4.089 -7.479 12.773 1.00 98.69 175 ASN A O 1
ATOM 1331 N N . ASN A 1 176 ? 3.344 -6.838 14.795 1.00 98.88 176 ASN A N 1
ATOM 1332 C CA . ASN A 1 176 ? 3.929 -5.501 14.810 1.00 98.88 176 ASN A CA 1
ATOM 1333 C C . ASN A 1 176 ? 4.471 -5.199 16.221 1.00 98.88 176 ASN A C 1
ATOM 1335 O O . ASN A 1 176 ? 4.597 -6.083 17.074 1.00 98.88 176 ASN A O 1
ATOM 1339 N N . ARG A 1 177 ? 4.833 -3.941 16.477 1.00 98.75 177 ARG A N 1
ATOM 1340 C CA . ARG A 1 177 ? 5.280 -3.430 17.781 1.00 98.75 177 ARG A CA 1
ATOM 1341 C C . ARG A 1 177 ? 4.317 -2.356 18.306 1.00 98.75 177 ARG A C 1
ATOM 1343 O O . ARG A 1 177 ? 4.743 -1.444 19.013 1.00 98.75 177 ARG A O 1
ATOM 1350 N N . LEU A 1 178 ? 3.033 -2.444 17.943 1.00 98.75 178 LEU A N 1
ATOM 1351 C CA . LEU A 1 178 ? 2.004 -1.514 18.413 1.00 98.75 178 LEU A CA 1
ATOM 1352 C C . LEU A 1 178 ? 1.787 -1.697 19.914 1.00 98.75 178 LEU A C 1
ATOM 1354 O O . LEU A 1 178 ? 1.837 -2.819 20.420 1.00 98.75 178 LEU A O 1
ATOM 1358 N N . SER A 1 179 ? 1.546 -0.603 20.622 1.00 98.56 179 SER A N 1
ATOM 1359 C CA . SER A 1 179 ? 1.458 -0.561 22.079 1.00 98.56 179 SER A CA 1
ATOM 1360 C C . SER A 1 179 ? 0.321 0.349 22.549 1.00 98.56 179 SER A C 1
ATOM 1362 O O . SER A 1 179 ? -0.484 0.826 21.751 1.00 98.56 179 SER A O 1
ATOM 1364 N N . GLY A 1 180 ? 0.209 0.530 23.866 1.00 98.25 180 GLY A N 1
ATOM 1365 C CA . GLY A 1 180 ? -0.867 1.306 24.483 1.00 98.25 180 GLY A CA 1
ATOM 1366 C C . GLY A 1 180 ? -2.194 0.540 24.588 1.00 98.25 180 GLY A C 1
ATOM 1367 O O . GLY A 1 180 ? -2.261 -0.654 24.269 1.00 98.25 180 GLY A O 1
ATOM 1368 N N . PRO A 1 181 ? -3.246 1.197 25.104 1.00 97.88 181 PRO A N 1
ATOM 13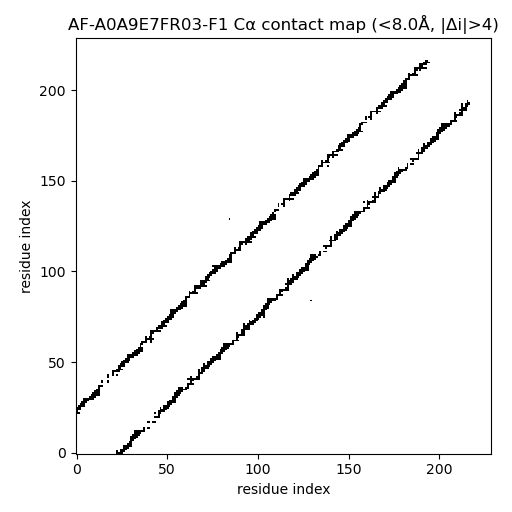69 C CA . PRO A 1 181 ? -4.565 0.599 25.250 1.00 97.88 181 PRO A CA 1
ATOM 1370 C C . PRO A 1 181 ? -5.304 0.498 23.913 1.00 97.88 181 PRO A C 1
ATOM 1372 O O . PRO A 1 181 ? -5.119 1.311 23.011 1.00 97.88 181 PRO A O 1
ATOM 1375 N N . LEU A 1 182 ? -6.224 -0.464 23.807 1.00 97.31 182 LEU A N 1
ATOM 1376 C CA . LEU A 1 182 ? -7.181 -0.470 22.701 1.00 97.31 182 LEU A CA 1
ATOM 1377 C C . LEU A 1 182 ? -8.145 0.718 22.860 1.00 97.31 182 LEU A C 1
ATOM 1379 O O . LEU A 1 182 ? -8.770 0.843 23.921 1.00 97.31 182 LEU A O 1
ATOM 1383 N N . PRO A 1 183 ? -8.312 1.576 21.838 1.00 97.12 183 PRO A N 1
ATOM 1384 C CA . PRO A 1 183 ? -9.213 2.713 21.940 1.00 97.12 183 PRO A CA 1
ATOM 1385 C C . PRO A 1 183 ? -10.664 2.215 22.060 1.00 97.12 183 PRO A C 1
ATOM 1387 O O . PRO A 1 183 ? -11.091 1.408 21.232 1.00 97.12 183 PRO A O 1
ATOM 1390 N N . PRO A 1 184 ? -11.470 2.709 23.022 1.00 97.56 184 PRO A N 1
ATOM 1391 C CA . PRO A 1 184 ? -12.887 2.340 23.133 1.00 97.56 184 PRO A CA 1
ATOM 1392 C C . PRO A 1 184 ? -13.686 2.577 21.845 1.00 97.56 184 PRO A C 1
ATOM 1394 O O . PRO A 1 184 ? -14.639 1.857 21.550 1.00 97.56 184 PRO A O 1
ATOM 1397 N N . SER A 1 185 ? -13.260 3.554 21.036 1.00 97.69 185 SER A N 1
ATOM 1398 C CA . SER A 1 185 ? -13.865 3.873 19.743 1.00 97.69 185 SER A CA 1
ATOM 1399 C C . SER A 1 185 ? -13.782 2.731 18.726 1.00 97.69 185 SER A C 1
ATOM 1401 O O . SER A 1 185 ? -14.577 2.724 17.789 1.00 97.69 185 SER A O 1
ATOM 1403 N N . ILE A 1 186 ? -12.922 1.721 18.927 1.00 95.94 186 ILE A N 1
ATOM 1404 C CA . ILE A 1 186 ? -12.892 0.523 18.074 1.00 95.94 186 ILE A CA 1
ATOM 1405 C C . ILE A 1 186 ? -14.262 -0.165 18.015 1.00 95.94 186 ILE A C 1
ATOM 1407 O O . ILE A 1 186 ? -14.632 -0.699 16.975 1.00 95.94 186 ILE A O 1
ATOM 1411 N N . GLY A 1 187 ? -15.054 -0.084 19.093 1.00 96.19 187 GLY A N 1
ATOM 1412 C CA . GLY A 1 187 ? -16.414 -0.622 19.156 1.00 96.19 187 GLY A CA 1
ATOM 1413 C C . GLY A 1 187 ? -17.428 0.080 18.244 1.00 96.19 187 GLY A C 1
ATOM 1414 O O . GLY A 1 187 ? -18.548 -0.407 18.103 1.00 96.19 187 GLY A O 1
ATOM 1415 N N . ASN A 1 188 ? -17.068 1.204 17.615 1.00 97.50 188 ASN A N 1
ATOM 1416 C CA . ASN A 1 188 ? -17.921 1.897 16.645 1.00 97.50 188 ASN A CA 1
ATOM 1417 C C . ASN A 1 188 ? -17.851 1.276 15.240 1.00 97.50 188 ASN A C 1
ATOM 1419 O O . ASN A 1 188 ? -18.682 1.605 14.395 1.00 97.50 188 ASN A O 1
ATOM 1423 N N . LEU A 1 189 ? -16.900 0.374 14.976 1.00 96.81 189 LEU A N 1
ATOM 1424 C CA . LEU A 1 189 ? -16.756 -0.319 13.692 1.00 96.81 189 LEU A CA 1
ATOM 1425 C C . LEU A 1 189 ? -17.745 -1.487 13.574 1.00 96.81 189 LEU A C 1
ATOM 1427 O O . LEU A 1 189 ? -17.363 -2.644 13.455 1.00 96.81 189 LEU A O 1
ATOM 1431 N N . THR A 1 190 ? -19.043 -1.204 13.641 1.00 95.31 190 THR A N 1
ATOM 1432 C CA . THR A 1 190 ? -20.094 -2.236 13.768 1.00 95.31 190 THR A CA 1
ATOM 1433 C C . THR A 1 190 ? -20.168 -3.234 12.601 1.00 95.31 190 THR A C 1
ATOM 1435 O O . THR A 1 190 ? -20.666 -4.345 12.789 1.00 95.31 190 THR A O 1
ATOM 1438 N N . GLY A 1 191 ? -19.638 -2.876 11.424 1.00 95.69 191 GLY A N 1
ATOM 1439 C CA . GLY A 1 191 ? -19.498 -3.760 10.260 1.00 95.69 191 GLY A CA 1
ATOM 1440 C C . GLY A 1 191 ? -18.264 -4.674 10.279 1.00 95.69 191 GLY A C 1
ATOM 1441 O O . GLY A 1 191 ? -18.112 -5.503 9.380 1.00 95.69 191 GLY A O 1
ATOM 1442 N N . LEU A 1 192 ? -17.388 -4.544 11.281 1.00 97.12 192 LEU A N 1
ATOM 1443 C CA . LEU A 1 192 ? -16.116 -5.255 11.338 1.00 97.12 192 LEU A CA 1
ATOM 1444 C C . LEU A 1 192 ? -16.325 -6.753 11.567 1.00 97.12 192 LEU A C 1
ATOM 1446 O O . LEU A 1 192 ? -16.938 -7.173 12.546 1.00 97.12 192 LEU A O 1
ATOM 1450 N N . GLN A 1 193 ? -15.756 -7.559 10.675 1.00 96.56 193 GLN A N 1
ATOM 1451 C CA . GLN A 1 193 ? -15.843 -9.018 10.692 1.00 96.56 193 GLN A CA 1
ATOM 1452 C C . GLN A 1 193 ? -14.565 -9.660 11.223 1.00 96.56 193 GLN A C 1
ATOM 1454 O O . GLN A 1 193 ? -14.615 -10.696 11.888 1.00 96.56 193 GLN A O 1
ATOM 1459 N N . LYS A 1 194 ? -13.411 -9.043 10.951 1.00 96.44 194 LYS A N 1
ATOM 1460 C CA . LYS A 1 194 ? -12.097 -9.524 11.383 1.00 96.44 194 LYS A CA 1
ATOM 1461 C C . LYS A 1 194 ? -11.291 -8.389 12.008 1.00 96.44 194 LYS A C 1
ATOM 1463 O O . LYS A 1 194 ? -10.994 -7.400 11.345 1.00 96.44 194 LYS A O 1
ATOM 1468 N N . LEU A 1 195 ? -10.917 -8.581 13.271 1.00 96.50 195 LEU A N 1
ATOM 1469 C CA . LEU A 1 195 ? -10.016 -7.724 14.038 1.00 96.50 195 LEU A CA 1
ATOM 1470 C C . LEU A 1 195 ? -8.826 -8.571 14.494 1.00 96.50 195 LEU A C 1
ATOM 1472 O O . LEU A 1 195 ? -8.942 -9.329 15.458 1.00 96.50 195 LEU A O 1
ATOM 1476 N N . LEU A 1 196 ? -7.706 -8.491 13.776 1.00 97.69 196 LEU A N 1
ATOM 1477 C CA . LEU A 1 196 ? -6.505 -9.276 14.068 1.00 97.69 196 LEU A CA 1
ATOM 1478 C C . LEU A 1 196 ? -5.428 -8.361 14.658 1.00 97.69 196 LEU A C 1
ATOM 1480 O O . LEU A 1 196 ? -4.896 -7.493 13.972 1.00 97.69 196 LEU A O 1
ATOM 1484 N N . LEU A 1 197 ? -5.148 -8.539 15.952 1.00 97.62 197 LEU A N 1
ATOM 1485 C CA . LEU A 1 197 ? -4.227 -7.700 16.733 1.00 97.62 197 LEU A CA 1
ATOM 1486 C C . LEU A 1 197 ? -3.117 -8.508 17.434 1.00 97.62 197 LEU A 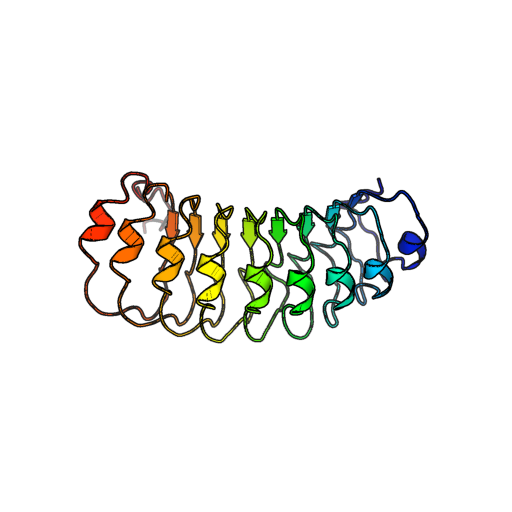C 1
ATOM 1488 O O . LEU A 1 197 ? -2.327 -7.944 18.191 1.00 97.62 197 LEU A O 1
ATOM 1492 N N . ASN A 1 198 ? -3.064 -9.828 17.225 1.00 97.56 198 ASN A N 1
ATOM 1493 C CA . ASN A 1 198 ? -2.122 -10.731 17.894 1.00 97.56 198 ASN A CA 1
ATOM 1494 C C . ASN A 1 198 ? -0.656 -10.372 17.606 1.00 97.56 198 ASN A C 1
ATOM 1496 O O . ASN A 1 198 ? -0.342 -9.813 16.563 1.00 97.56 198 ASN A O 1
ATOM 1500 N N . GLN A 1 199 ? 0.252 -10.760 18.509 1.00 98.19 199 GLN A N 1
ATOM 1501 C CA . GLN A 1 199 ? 1.696 -10.510 18.367 1.00 98.19 199 GLN A CA 1
ATOM 1502 C C . GLN A 1 199 ? 2.008 -9.005 18.236 1.00 98.19 199 GLN A C 1
ATOM 1504 O O . GLN A 1 199 ? 2.603 -8.553 17.264 1.00 98.19 199 GLN A O 1
ATOM 1509 N N . ASN A 1 200 ? 1.559 -8.246 19.238 1.00 98.62 200 ASN A N 1
ATOM 1510 C CA . ASN A 1 200 ? 1.840 -6.827 19.468 1.00 98.62 200 ASN A CA 1
ATOM 1511 C C . ASN A 1 200 ? 2.178 -6.612 20.957 1.00 98.62 200 ASN A C 1
ATOM 1513 O O . ASN A 1 200 ? 2.282 -7.572 21.722 1.00 98.62 200 ASN A O 1
ATOM 1517 N N . GLN A 1 201 ? 2.327 -5.357 21.373 1.00 98.50 201 GLN A N 1
ATOM 1518 C CA . GLN A 1 201 ? 2.661 -4.920 22.733 1.00 98.50 201 GLN A CA 1
ATOM 1519 C C . GLN A 1 201 ? 1.509 -4.130 23.393 1.00 98.50 201 GLN A C 1
ATOM 1521 O O . GLN A 1 201 ? 1.748 -3.270 24.242 1.00 98.50 201 GLN A O 1
ATOM 1526 N N . PHE A 1 202 ? 0.255 -4.382 22.991 1.00 98.06 202 PHE A N 1
ATOM 1527 C CA . PHE A 1 202 ? -0.919 -3.734 23.587 1.00 98.06 202 PHE A CA 1
ATOM 1528 C C . PHE A 1 202 ? -1.014 -4.010 25.093 1.00 98.06 202 PHE A C 1
ATOM 1530 O O . PHE A 1 202 ? -0.691 -5.102 25.565 1.00 98.06 202 PHE A O 1
ATOM 1537 N N . SER A 1 203 ? -1.483 -3.018 25.845 1.00 97.00 203 SER A N 1
ATOM 1538 C CA . SER A 1 203 ? -1.594 -3.067 27.304 1.00 97.00 203 SER A CA 1
ATOM 1539 C C . SER A 1 203 ? -2.969 -2.590 27.783 1.00 97.00 203 SER A C 1
ATOM 1541 O O . SER A 1 203 ? -3.828 -2.195 26.997 1.00 97.00 203 SER A O 1
ATOM 1543 N N . GLY A 1 204 ? -3.214 -2.654 29.093 1.00 96.69 204 GLY A N 1
ATOM 1544 C CA . GLY A 1 204 ? -4.495 -2.257 29.675 1.00 96.69 204 GLY A CA 1
ATOM 1545 C C . GLY A 1 204 ? -5.608 -3.293 29.483 1.00 96.69 204 GLY A C 1
ATOM 1546 O O . GLY A 1 204 ? -5.363 -4.469 29.216 1.00 96.69 204 GLY A O 1
ATOM 1547 N N . ARG A 1 205 ? -6.854 -2.859 29.697 1.00 95.69 205 ARG A N 1
ATOM 1548 C CA . ARG A 1 205 ? -8.046 -3.718 29.613 1.00 95.69 205 ARG A CA 1
ATOM 1549 C C . ARG A 1 205 ? -8.639 -3.715 28.207 1.00 95.69 205 ARG A C 1
ATOM 1551 O O . ARG A 1 205 ? -8.577 -2.709 27.509 1.00 95.69 205 ARG A O 1
ATOM 1558 N N . ILE A 1 206 ? -9.315 -4.804 27.851 1.00 94.75 206 ILE A N 1
ATOM 1559 C CA . ILE A 1 206 ? -10.195 -4.846 26.679 1.00 94.75 206 ILE A CA 1
ATOM 1560 C C . ILE A 1 206 ? -11.360 -3.865 26.927 1.00 94.75 206 ILE A C 1
ATOM 1562 O O . ILE A 1 206 ? -12.048 -4.013 27.944 1.00 94.75 206 ILE A O 1
ATOM 1566 N N . PRO A 1 207 ? -11.587 -2.853 26.067 1.00 95.94 207 PRO A N 1
ATOM 1567 C CA . PRO A 1 207 ? -12.702 -1.928 26.232 1.00 95.94 207 PRO A CA 1
ATOM 1568 C C . PRO A 1 207 ? -14.040 -2.673 26.090 1.00 95.94 207 PRO A C 1
ATOM 1570 O O . PRO A 1 207 ? -14.195 -3.459 25.150 1.00 95.94 207 PRO A O 1
ATOM 1573 N N . PRO A 1 208 ? -15.023 -2.447 26.985 1.00 96.12 208 PRO A N 1
ATOM 1574 C CA . PRO A 1 208 ? -16.324 -3.119 26.918 1.00 96.12 208 PRO A CA 1
ATOM 1575 C C . PRO A 1 208 ? -17.077 -2.839 25.606 1.00 96.12 208 PRO A C 1
ATOM 1577 O O . PRO A 1 208 ? -17.896 -3.651 25.178 1.00 96.12 208 PRO A O 1
ATOM 1580 N N . GLU A 1 209 ? -16.767 -1.733 24.927 1.00 97.31 209 GLU A N 1
ATOM 1581 C CA . GLU A 1 209 ? -17.310 -1.357 23.622 1.00 97.31 209 GLU A CA 1
ATOM 1582 C C . GLU A 1 209 ? -17.003 -2.378 22.518 1.00 97.31 209 GLU A C 1
ATOM 1584 O O . GLU A 1 209 ? -17.764 -2.442 21.555 1.00 97.31 209 GLU A O 1
ATOM 1589 N N . ILE A 1 210 ? -15.975 -3.230 22.662 1.00 93.62 210 ILE A N 1
ATOM 1590 C CA . ILE A 1 210 ? -15.746 -4.367 21.746 1.00 93.62 210 ILE A CA 1
ATOM 1591 C C . ILE A 1 210 ? -16.979 -5.275 21.665 1.00 93.62 210 ILE A C 1
ATOM 1593 O O . ILE A 1 210 ? -17.253 -5.843 20.610 1.00 93.62 210 ILE A O 1
ATOM 1597 N N . GLY A 1 211 ? -17.786 -5.344 22.729 1.00 93.12 211 GLY A N 1
ATOM 1598 C CA . GLY A 1 211 ? -19.060 -6.058 22.723 1.00 93.12 211 GLY A CA 1
ATOM 1599 C C . GLY A 1 211 ? -20.083 -5.525 21.710 1.00 93.12 211 GLY A C 1
ATOM 1600 O O . GLY A 1 211 ? -21.066 -6.205 21.448 1.00 93.12 211 GLY A O 1
ATOM 1601 N N . ARG A 1 212 ? -19.886 -4.346 21.104 1.00 96.25 212 ARG A N 1
ATOM 1602 C CA . ARG A 1 212 ? -20.748 -3.809 20.030 1.00 96.25 212 ARG A CA 1
ATOM 1603 C C . ARG A 1 212 ? -20.432 -4.388 18.650 1.00 96.25 212 ARG A C 1
ATOM 1605 O O . ARG A 1 212 ? -21.239 -4.239 17.736 1.00 96.25 212 ARG A O 1
ATOM 1612 N N . LEU A 1 213 ? -19.291 -5.056 18.488 1.00 94.56 213 LEU A N 1
ATOM 1613 C CA . LEU A 1 213 ? -18.822 -5.599 17.213 1.00 94.56 213 LEU A CA 1
ATOM 1614 C C . LEU A 1 213 ? -19.497 -6.943 16.895 1.00 94.56 213 LEU A C 1
ATOM 1616 O O . LEU A 1 213 ? -18.870 -7.998 16.871 1.00 94.56 213 LEU A O 1
ATOM 1620 N N . GLN A 1 214 ? -20.809 -6.899 16.667 1.00 92.00 214 GLN A N 1
ATOM 1621 C CA . GLN A 1 214 ? -21.667 -8.081 16.503 1.00 92.00 214 GLN A CA 1
ATOM 1622 C C . GLN A 1 214 ? -21.356 -8.907 15.243 1.00 92.00 214 GLN A C 1
ATOM 1624 O O . GLN A 1 214 ? -21.737 -10.072 15.167 1.00 92.00 214 GLN A O 1
ATOM 1629 N N . GLN A 1 215 ? -20.673 -8.311 14.261 1.00 92.31 215 GLN A N 1
ATOM 1630 C CA . GLN A 1 215 ? -20.268 -8.973 13.019 1.00 92.31 215 GLN A CA 1
ATOM 1631 C C . GLN A 1 215 ? -18.912 -9.675 13.122 1.00 92.31 215 GLN A C 1
ATOM 1633 O O . GLN A 1 215 ? -18.546 -10.389 12.186 1.00 92.31 215 GLN A O 1
ATOM 1638 N N . LEU A 1 216 ? -18.172 -9.513 14.232 1.00 89.38 216 LEU A N 1
ATOM 1639 C CA . LEU A 1 216 ? -16.910 -10.222 14.410 1.00 89.38 216 LEU A CA 1
ATOM 1640 C C . LEU A 1 216 ? -17.179 -11.716 14.327 1.00 89.38 216 LEU A C 1
ATOM 1642 O O . LEU A 1 216 ? -17.898 -12.284 15.154 1.00 89.38 216 LEU A O 1
ATOM 1646 N N . SER A 1 217 ? -16.590 -12.355 13.316 1.00 78.81 217 SER A N 1
ATOM 1647 C CA . SER A 1 217 ? -16.730 -13.790 13.137 1.00 78.81 217 SER A CA 1
ATOM 1648 C C . SER A 1 217 ? -16.277 -14.463 14.428 1.00 78.81 217 SER A C 1
ATOM 1650 O O . SER A 1 217 ? -15.127 -14.276 14.841 1.00 78.81 217 SER A O 1
ATOM 1652 N N . ARG A 1 218 ? -17.180 -15.218 15.076 1.00 50.72 218 ARG A N 1
ATOM 1653 C CA . ARG A 1 218 ? -16.833 -16.084 16.208 1.00 50.72 218 ARG A CA 1
ATOM 1654 C C . ARG A 1 218 ? -15.660 -16.942 15.756 1.00 50.72 218 ARG A C 1
ATOM 1656 O O . ARG A 1 218 ? -15.838 -17.837 14.934 1.00 50.72 218 ARG A O 1
ATOM 1663 N N . TRP A 1 219 ? -14.474 -16.663 16.284 1.00 43.62 219 TRP A N 1
ATOM 1664 C CA . TRP A 1 219 ? -13.331 -17.552 16.162 1.00 43.62 219 TRP A CA 1
ATOM 1665 C C . TRP A 1 219 ? -13.720 -18.888 16.807 1.00 43.62 219 TRP A C 1
ATOM 1667 O O . TRP A 1 219 ? -13.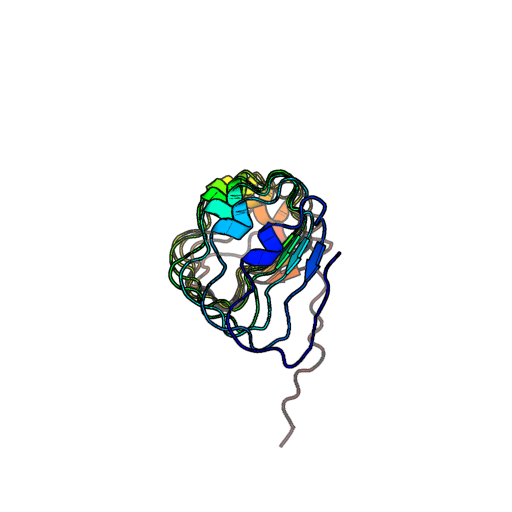661 -19.050 18.023 1.00 43.62 219 TRP A O 1
ATOM 1677 N N . ILE A 1 220 ? -14.174 -19.843 15.998 1.00 34.66 220 ILE A N 1
ATOM 1678 C CA . ILE A 1 220 ? -14.059 -21.261 16.316 1.00 34.66 220 ILE A CA 1
ATOM 1679 C C . ILE A 1 220 ? -12.719 -21.654 15.710 1.00 34.66 220 ILE A C 1
ATOM 1681 O O . ILE A 1 220 ? -12.566 -21.644 14.490 1.00 34.66 220 ILE A O 1
ATOM 1685 N N . SER A 1 221 ? -11.728 -21.942 16.552 1.00 36.22 221 SER A N 1
ATOM 1686 C CA . SER A 1 221 ? -10.461 -22.508 16.101 1.00 36.22 221 SER A CA 1
ATOM 1687 C C . SER A 1 221 ? -10.721 -23.898 15.515 1.00 36.22 221 SER A C 1
ATOM 1689 O O . SER A 1 221 ? -10.711 -24.900 16.228 1.00 36.22 221 SER A O 1
ATOM 1691 N N . ALA A 1 222 ? -10.975 -23.970 14.214 1.00 30.31 222 ALA A N 1
ATOM 1692 C CA . ALA A 1 222 ? -10.864 -25.206 13.465 1.00 30.31 222 ALA A CA 1
ATOM 1693 C C . ALA A 1 222 ? -9.396 -25.378 13.045 1.00 30.31 222 ALA A C 1
ATOM 1695 O O . ALA A 1 222 ? -8.935 -24.773 12.085 1.00 30.31 222 ALA A O 1
ATOM 1696 N N . ALA A 1 223 ? -8.689 -26.188 13.834 1.00 29.28 223 ALA A N 1
ATOM 1697 C CA . ALA A 1 223 ? -7.578 -27.047 13.432 1.00 29.28 223 ALA A CA 1
ATOM 1698 C C . ALA A 1 223 ? -6.416 -26.420 12.630 1.00 29.28 223 ALA A C 1
ATOM 1700 O O . ALA A 1 223 ? -6.355 -26.514 11.409 1.00 29.28 223 ALA A O 1
ATOM 1701 N N . ILE A 1 224 ? -5.383 -25.971 13.349 1.00 34.91 224 ILE A N 1
ATOM 1702 C CA . ILE A 1 224 ? -4.007 -26.305 12.959 1.00 34.91 224 ILE A CA 1
ATOM 1703 C C . ILE A 1 224 ? -3.615 -27.457 13.882 1.00 34.91 224 ILE A C 1
ATOM 1705 O O . ILE A 1 224 ? -3.578 -27.303 15.102 1.00 34.91 224 ILE A O 1
ATOM 1709 N N . GLY A 1 225 ? -3.481 -28.646 13.300 1.00 29.61 225 GLY A N 1
ATOM 1710 C CA . GLY A 1 225 ? -3.254 -29.884 14.027 1.00 29.61 225 GLY A CA 1
ATOM 1711 C C . GLY A 1 225 ? -1.924 -29.880 14.775 1.00 29.61 225 GLY A C 1
ATOM 1712 O O . GLY A 1 225 ? -0.864 -29.764 14.168 1.00 29.61 225 GLY A O 1
ATOM 1713 N N . PHE A 1 226 ? -1.989 -30.094 16.085 1.00 32.34 226 PHE A N 1
ATOM 1714 C CA . PHE A 1 226 ? -0.947 -30.838 16.780 1.00 32.34 226 PHE A CA 1
ATOM 1715 C C . PHE A 1 226 ? -1.214 -32.329 16.540 1.00 32.34 226 PHE A C 1
ATOM 1717 O O . PHE A 1 226 ? -2.340 -32.776 16.783 1.00 32.34 226 PHE A O 1
ATOM 1724 N N . PRO A 1 227 ? -0.237 -33.121 16.070 1.00 33.50 227 PRO A N 1
ATOM 1725 C CA . PRO A 1 227 ? -0.378 -34.562 16.115 1.00 33.50 227 PRO A CA 1
ATOM 1726 C C . PRO A 1 227 ? -0.290 -35.006 17.576 1.00 33.50 227 PRO A C 1
ATOM 1728 O O . PRO A 1 227 ? 0.635 -34.652 18.304 1.00 33.50 227 PRO A O 1
ATOM 1731 N N . ALA A 1 228 ? -1.273 -35.791 18.004 1.00 34.28 228 ALA A N 1
ATOM 1732 C CA . ALA A 1 228 ? -1.166 -36.558 19.227 1.00 34.28 228 ALA A CA 1
ATOM 1733 C C . ALA A 1 228 ? -0.108 -37.655 19.034 1.00 34.28 228 ALA A C 1
ATOM 1735 O O . ALA A 1 228 ? -0.339 -38.593 18.267 1.00 34.28 228 ALA A O 1
ATOM 1736 N N . ARG A 1 229 ? 1.028 -37.524 19.721 1.00 38.62 229 ARG A N 1
ATOM 1737 C CA . ARG A 1 229 ? 1.690 -38.546 20.552 1.00 38.62 229 ARG A CA 1
ATOM 1738 C C . ARG A 1 229 ? 2.939 -37.962 21.195 1.00 38.62 229 ARG A C 1
ATOM 1740 O O . ARG A 1 229 ? 3.727 -37.332 20.462 1.00 38.62 229 ARG A O 1
#

Foldseek 3Di:
DAAPEQDADEEADDLCVLVPQQAAEDHQANYAHEEEDPLSCLNHARHQYDAHAHYAYEEADHLSVLNNLNHAEDHPDHNAAYPEADRLSVLSNQNYQEDHHEHHQYEEEDHLSVLSNQNHQYAHHHQYAYEEEDDLSVLSNLNHAEHAHENYAYEEEDHLSVLSNLNYQYDAHYHYAYEEEHDLSVLSNLNHQYDHHYNYHYDDDDRPSVVSNPNHHPPPPDDPDDDDD

Solvent-accessible surface area (backbone atoms only — not comparable to full-atom values): 10905 Å² total; per-residue (Å²): 107,48,75,57,58,68,46,90,51,65,49,61,65,70,64,69,65,55,73,48,84,79,40,34,34,41,33,55,17,36,26,47,30,27,55,46,67,54,58,63,65,24,66,43,82,50,28,30,33,43,30,53,20,32,19,52,31,24,50,54,65,45,52,41,51,15,58,22,44,50,22,29,36,40,32,52,18,38,68,20,49,31,40,56,41,67,46,52,40,55,24,46,19,52,44,20,29,34,44,32,47,23,33,19,55,31,26,52,51,69,47,58,41,53,34,54,22,52,48,23,27,36,43,35,49,24,46,29,50,30,24,53,54,66,49,56,54,49,25,59,22,46,45,23,27,37,39,32,52,21,40,29,51,31,27,50,48,72,48,61,45,51,32,56,24,54,50,25,31,35,43,31,51,21,39,28,49,30,24,51,52,63,49,54,45,59,24,59,25,45,55,25,34,40,83,42,62,57,63,48,53,66,41,85,64,84,43,75,39,53,75,52,31,76,45,42,60,78,85,70,88,78,75,83,82,76,80,91,126

Organism: NCBI:txid320322

pLDDT: mean 94.14, std 14.01, range [29.28, 98.94]

Mean predicted aligned error: 4.6 Å

Secondary structure (DSSP, 8-state):
-EE--SS--EEE--GGGGG-TT--EEE--SSEEEEE--GGGGG-SS--EEE--SSEEEEEPPGGGGG-TT--EEE--SS-EEES---GGGGG-TT--EEE--SS--EEEPPGGGGG-TT--EEE--SSEEESBPPGGGGG-TT--EEE--SS--EEPPPGGGGG-TT-SEEE--SSEEEEPPPGGGGG-TT--EEE--SSEE-SPPPGGGGG-TTS--------PPP--